Protein AF-0000000084944929 (afdb_homodimer)

Secondary structure (DSSP, 8-state):
--HHHHHHH--B---B-S----HHHHHHHHHHHHTS--GGG---EEEEEE--HHHHHHHHHHHS-HHHHHHTTT-SEEEEEEE-SSSTTB-TTS-BSSTTTTHHHHHHHHHHHHHHHHHHHHTT-EEEEE----HHHHHHHHT--TTSEEEEEEEEE-BS--PPPPP---HHHHEEE-/--HHHHHHH--B---B-S----HHHHHHHHHHHHTS--GGG---EEEEEE--HHHHHHHHHHHS-HHHHHHTTT-SEEEEEEE-SSSTTB-TTS-BSSTTTTHHHHHHHHHHHHHHHHHHHHTT-EEEEE----HHHHHHHHT--TTSEEEEEEEEE-BS--PPPPP---HHHHEEE-

Nearest PDB structures (foldseek):
  8cqt-assembly1_A  TM=9.195E-01  e=8.870E-14  Bacteroides thetaiotaomicron
  2fre-assembly1_B  TM=8.616E-01  e=5.202E-12  Agrobacterium fabrum str. C58
  3gag-assembly2_C  TM=8.512E-01  e=1.736E-10  Streptococcus mutans
  3gag-assembly2_D  TM=8.242E-01  e=2.692E-10  Streptococcus mutans
  5krd-assembly2_B  TM=7.981E-01  e=2.095E-10  Haliscomenobacter hydrossis DSM 1100

Solvent-accessible surface area (backbone atoms only — not comparable to full-atom values): 18515 Å² total; per-residue (Å²): 118,47,59,68,55,30,51,70,64,51,55,79,40,50,44,37,34,93,45,86,72,54,70,66,58,53,49,52,25,48,49,46,19,56,54,39,71,34,59,91,69,52,69,43,54,35,38,42,36,34,57,38,67,72,57,43,52,51,43,35,67,69,24,31,48,70,71,55,29,58,36,42,63,43,34,46,30,39,33,41,36,28,26,49,64,70,46,26,45,32,41,95,87,58,44,55,68,52,97,56,30,57,29,39,39,30,18,31,38,16,24,19,48,36,35,26,51,42,44,29,35,68,73,63,29,29,34,28,85,39,68,76,62,40,65,69,50,45,28,63,75,68,67,46,64,88,69,47,46,75,60,36,38,34,34,35,25,36,52,63,63,80,78,76,83,73,93,65,75,51,59,73,76,36,46,45,80,77,117,49,58,69,56,30,50,69,64,51,56,78,41,51,44,37,34,95,46,85,73,54,70,66,58,54,48,52,26,46,49,47,20,55,54,39,71,33,58,91,68,52,70,42,52,34,37,41,36,36,56,38,66,72,56,44,53,51,43,37,67,70,24,31,49,70,70,55,30,59,36,42,62,45,35,46,29,40,32,40,36,29,26,48,62,71,46,25,44,33,42,96,89,58,46,54,68,52,96,57,30,56,28,40,39,30,19,32,39,14,24,19,48,38,35,27,53,42,44,31,34,69,73,63,29,27,34,26,84,39,69,76,61,39,65,68,51,43,29,64,78,67,68,46,63,87,69,46,44,74,62,36,38,35,35,35,25,36,52,64,64,81,76,75,84,72,91,66,75,51,59,73,76,36,45,47,80,79

Sequence (356 aa):
MSLDQIIKQRRSIRKYKKKPVSNEQIQLLIQAAVEAPSWKNSQTARYHVITSQPLLNEFKERCLPEFNQENCKDAPVLIVTSFIPNRSGFERDGTPSNELANGWGCYDLGLHNQNILLKATELGLGSLVMGIRDIDKIKGLLDISKEEIIVSVIAIGISDIEPERPKRKTVEDITRFYMSLDQIIKQRRSIRKYKKKPVSNEQIQLLIQAAVEAPSWKNSQTARYHVITSQPLLNEFKERCLPEFNQENCKDAPVLIVTSFIPNRSGFERDGTPSNELANGWGCYDLGLHNQNILLKATELGLGSLVMGIRDIDKIKGLLDISKEEIIVSVIAIGISDIEPERPKRKTVEDITRFY

Structure (mmCIF, N/CA/C/O backbone):
data_AF-0000000084944929-model_v1
#
loop_
_entity.id
_entity.type
_entity.pdbx_description
1 polymer 'Nitroreductase family protein'
#
loop_
_atom_site.group_PDB
_atom_site.id
_atom_site.type_symbol
_atom_site.label_atom_id
_atom_site.label_alt_id
_atom_site.label_comp_id
_atom_site.label_asym_id
_atom_site.label_entity_id
_atom_site.label_seq_id
_atom_site.pdbx_PDB_ins_code
_atom_site.Cartn_x
_atom_site.Cartn_y
_atom_site.Cartn_z
_atom_site.occupancy
_atom_site.B_iso_or_equiv
_atom_site.auth_seq_id
_atom_site.auth_comp_id
_atom_site.auth_asym_id
_atom_site.auth_atom_id
_atom_site.pdbx_PDB_model_num
ATOM 1 N N . MET A 1 1 ? -8.008 -5.305 19.594 1 90.81 1 MET A N 1
ATOM 2 C CA . MET A 1 1 ? -8.766 -5.379 18.344 1 90.81 1 MET A CA 1
ATOM 3 C C . MET A 1 1 ? -8.125 -6.371 17.391 1 90.81 1 MET A C 1
ATOM 5 O O . MET A 1 1 ? -6.898 -6.453 17.297 1 90.81 1 MET A O 1
ATOM 9 N N . SER A 1 2 ? -9.039 -7.168 16.688 1 96.69 2 SER A N 1
ATOM 10 C CA . SER A 1 2 ? -8.539 -8.078 15.664 1 96.69 2 SER A CA 1
ATOM 11 C C . SER A 1 2 ? -8.172 -7.32 14.391 1 96.69 2 SER A C 1
ATOM 13 O O . SER A 1 2 ? -8.578 -6.172 14.203 1 96.69 2 SER A O 1
ATOM 15 N N . LEU A 1 3 ? -7.375 -7.977 13.531 1 98.62 3 LEU A N 1
ATOM 16 C CA . LEU A 1 3 ? -7.031 -7.375 12.25 1 98.62 3 LEU A CA 1
ATOM 17 C C . LEU A 1 3 ? -8.289 -7.039 11.453 1 98.62 3 LEU A C 1
ATOM 19 O O . LEU A 1 3 ? -8.398 -5.949 10.891 1 98.62 3 LEU A O 1
ATOM 23 N N . ASP A 1 4 ? -9.297 -7.922 11.438 1 97.94 4 ASP A N 1
ATOM 24 C CA . ASP A 1 4 ? -10.531 -7.699 10.688 1 97.94 4 ASP A CA 1
ATOM 25 C C . ASP A 1 4 ? -11.281 -6.484 11.219 1 97.94 4 ASP A C 1
ATOM 27 O O . ASP A 1 4 ? -11.828 -5.695 10.445 1 97.94 4 ASP A O 1
ATOM 31 N N . GLN A 1 5 ? -11.328 -6.375 12.508 1 98.06 5 GLN A N 1
ATOM 32 C CA . GLN A 1 5 ? -11.992 -5.223 13.109 1 98.06 5 GLN A CA 1
ATOM 33 C C . GLN A 1 5 ? -11.297 -3.922 12.727 1 98.06 5 GLN A C 1
ATOM 35 O O . GLN A 1 5 ? -11.953 -2.93 12.414 1 98.06 5 GLN A O 1
ATOM 40 N N . ILE A 1 6 ? -9.938 -3.938 12.766 1 98.81 6 ILE A N 1
ATOM 41 C CA . ILE A 1 6 ? -9.156 -2.746 12.445 1 98.81 6 ILE A CA 1
ATOM 42 C C . ILE A 1 6 ? -9.398 -2.346 10.992 1 98.81 6 ILE A C 1
ATOM 44 O O . ILE A 1 6 ? -9.68 -1.182 10.703 1 98.81 6 ILE A O 1
ATOM 48 N N . ILE A 1 7 ? -9.32 -3.324 10.086 1 98.75 7 ILE A N 1
ATOM 49 C CA . ILE A 1 7 ? -9.484 -3.096 8.656 1 98.75 7 ILE A CA 1
ATOM 50 C C . ILE A 1 7 ? -10.883 -2.559 8.375 1 98.75 7 ILE A C 1
ATOM 52 O O . ILE A 1 7 ? -11.047 -1.596 7.617 1 98.75 7 ILE A O 1
ATOM 56 N N . LYS A 1 8 ? -11.898 -3.074 9 1 97.81 8 LYS A N 1
ATOM 57 C CA . LYS A 1 8 ? -13.289 -2.709 8.734 1 97.81 8 LYS A CA 1
ATOM 58 C C . LYS A 1 8 ? -13.641 -1.372 9.375 1 97.81 8 LYS A C 1
ATOM 60 O O . LYS A 1 8 ? -14.516 -0.655 8.898 1 97.81 8 LYS A O 1
ATOM 65 N N . GLN A 1 9 ? -12.945 -1.023 10.453 1 98.19 9 GLN A N 1
ATOM 66 C CA . GLN A 1 9 ? -13.258 0.199 11.188 1 98.19 9 GLN A CA 1
ATOM 67 C C . GLN A 1 9 ? -12.547 1.404 10.57 1 98.19 9 GLN A C 1
ATOM 69 O O . GLN A 1 9 ? -12.977 2.545 10.766 1 98.19 9 GLN A O 1
ATOM 74 N N . ARG A 1 10 ? -11.422 1.157 9.867 1 98.69 10 ARG A N 1
ATOM 75 C CA . ARG A 1 10 ? -10.695 2.268 9.258 1 98.69 10 ARG A CA 1
ATOM 76 C C . ARG A 1 10 ? -11.594 3.064 8.32 1 98.69 10 ARG A C 1
ATOM 78 O O . ARG A 1 10 ? -12.281 2.488 7.477 1 98.69 10 ARG A O 1
ATOM 85 N N . ARG A 1 11 ? -11.633 4.395 8.5 1 98.69 11 ARG A N 1
ATOM 86 C CA . ARG A 1 11 ? -12.383 5.344 7.68 1 98.69 11 ARG A CA 1
ATOM 87 C C . ARG A 1 11 ? -11.547 6.574 7.359 1 98.69 11 ARG A C 1
ATOM 89 O O . ARG A 1 11 ? -10.656 6.941 8.133 1 98.69 11 ARG A O 1
ATOM 96 N N . SER A 1 12 ? -11.906 7.164 6.242 1 98.88 12 SER A N 1
ATOM 97 C CA . SER A 1 12 ? -11.375 8.508 6.02 1 98.88 12 SER A CA 1
ATOM 98 C C . SER A 1 12 ? -12.07 9.531 6.91 1 98.88 12 SER A C 1
ATOM 100 O O . SER A 1 12 ? -13.289 9.703 6.828 1 98.88 12 SER A O 1
ATOM 102 N N . ILE A 1 13 ? -11.281 10.133 7.777 1 98.94 13 ILE A N 1
ATOM 103 C CA . ILE A 1 13 ? -11.828 11.07 8.758 1 98.94 13 ILE A CA 1
ATOM 104 C C . ILE A 1 13 ? -11.531 12.5 8.312 1 98.94 13 ILE A C 1
ATOM 106 O O . ILE A 1 13 ? -10.375 12.844 8.039 1 98.94 13 ILE A O 1
ATOM 110 N N . ARG A 1 14 ? -12.531 13.375 8.32 1 98.88 14 ARG A N 1
ATOM 111 C CA . ARG A 1 14 ? -12.352 14.727 7.801 1 98.88 14 ARG A CA 1
ATOM 112 C C . ARG A 1 14 ? -12.766 15.766 8.844 1 98.88 14 ARG A C 1
ATOM 114 O O . ARG A 1 14 ? -12.977 16.938 8.508 1 98.88 14 ARG A O 1
ATOM 121 N N . LYS A 1 15 ? -13.039 15.344 10.008 1 98.88 15 LYS A N 1
ATOM 122 C CA . LYS A 1 15 ? -13.281 16.188 11.172 1 98.88 15 LYS A CA 1
ATOM 123 C C . LYS A 1 15 ? -12.57 15.633 12.406 1 98.88 15 LYS A C 1
ATOM 125 O O . LYS A 1 15 ? -12.734 14.461 12.742 1 98.88 15 LYS A O 1
ATOM 130 N N . TYR A 1 16 ? -11.883 16.469 13.133 1 98.88 16 TYR A N 1
ATOM 131 C CA . TYR A 1 16 ? -11.047 16.016 14.234 1 98.88 16 TYR A CA 1
ATOM 132 C C . TYR A 1 16 ? -11.352 16.781 15.516 1 98.88 16 TYR A C 1
ATOM 134 O O . TYR A 1 16 ? -11.688 17.969 15.461 1 98.88 16 TYR A O 1
ATOM 142 N N . LYS A 1 17 ? -11.188 16.109 16.625 1 98.62 17 LYS A N 1
ATOM 143 C CA . LYS A 1 17 ? -11.195 16.797 17.922 1 98.62 17 LYS A CA 1
ATOM 144 C C . LYS A 1 17 ? -9.93 17.609 18.125 1 98.62 17 LYS A C 1
ATOM 146 O O . LYS A 1 17 ? -8.875 17.297 17.562 1 98.62 17 LYS A O 1
ATOM 151 N N . LYS A 1 18 ? -10.039 18.656 18.984 1 96.12 18 LYS A N 1
ATOM 152 C CA . LYS A 1 18 ? -8.875 19.469 19.328 1 96.12 18 LYS A CA 1
ATOM 153 C C . LYS A 1 18 ? -8.07 18.797 20.453 1 96.12 18 LYS A C 1
ATOM 155 O O . LYS A 1 18 ? -7.988 19.328 21.562 1 96.12 18 LYS A O 1
ATOM 160 N N . LYS A 1 19 ? -7.527 17.688 20.234 1 97.25 19 LYS A N 1
ATOM 161 C CA . LYS A 1 19 ? -6.695 16.906 21.141 1 97.25 19 LYS A CA 1
ATOM 162 C C . LYS A 1 19 ? -5.371 16.516 20.5 1 97.25 19 LYS A C 1
ATOM 164 O O . LYS A 1 19 ? -5.328 16.188 19.312 1 97.25 19 LYS A O 1
ATOM 169 N N . PRO A 1 20 ? -4.395 16.578 21.281 1 97.12 20 PRO A N 1
ATOM 170 C CA . PRO A 1 20 ? -3.082 16.281 20.719 1 97.12 20 PRO A CA 1
ATOM 171 C C . PRO A 1 20 ? -2.885 14.781 20.453 1 97.12 20 PRO A C 1
ATOM 173 O O . PRO A 1 20 ? -3.604 13.953 21.016 1 97.12 20 PRO A O 1
ATOM 176 N N . VAL A 1 21 ? -2.041 14.469 19.562 1 98.69 21 VAL A N 1
ATOM 177 C CA . VAL A 1 21 ? -1.456 13.148 19.344 1 98.69 21 VAL A CA 1
ATOM 178 C C . VAL A 1 21 ? -0.006 13.148 19.828 1 98.69 21 VAL A C 1
ATOM 180 O O . VAL A 1 21 ? 0.782 14.016 19.453 1 98.69 21 VAL A O 1
ATOM 183 N N . SER A 1 22 ? 0.379 12.227 20.609 1 98.25 22 SER A N 1
ATOM 184 C CA . SER A 1 22 ? 1.706 12.25 21.219 1 98.25 22 SER A CA 1
ATOM 185 C C . SER A 1 22 ? 2.777 11.836 20.203 1 98.25 22 SER A C 1
ATOM 187 O O . SER A 1 22 ? 2.49 11.117 19.25 1 98.25 22 SER A O 1
ATOM 189 N N . ASN A 1 23 ? 3.973 12.289 20.516 1 97.62 23 ASN A N 1
ATOM 190 C CA . ASN A 1 23 ? 5.098 11.852 19.688 1 97.62 23 ASN A CA 1
ATOM 191 C C . ASN A 1 23 ? 5.254 10.336 19.719 1 97.62 23 ASN A C 1
ATOM 193 O O . ASN A 1 23 ? 5.648 9.727 18.719 1 97.62 23 ASN A O 1
ATOM 197 N N . GLU A 1 24 ? 5.004 9.789 20.844 1 98.44 24 GLU A N 1
ATOM 198 C CA . GLU A 1 24 ? 5.082 8.336 20.984 1 98.44 24 GLU A CA 1
ATOM 199 C C . GLU A 1 24 ? 4.102 7.645 20.031 1 98.44 24 GLU A C 1
ATOM 201 O O . GLU A 1 24 ? 4.449 6.656 19.375 1 98.44 24 GLU A O 1
ATOM 206 N N . GLN A 1 25 ? 2.879 8.141 19.969 1 98.75 25 GLN A N 1
ATOM 207 C CA . GLN A 1 25 ? 1.884 7.582 19.062 1 98.75 25 GLN A CA 1
ATOM 208 C C . GLN A 1 25 ? 2.336 7.703 17.609 1 98.75 25 GLN A C 1
ATOM 210 O O . GLN A 1 25 ? 2.201 6.758 16.828 1 98.75 25 GLN A O 1
ATOM 215 N N . ILE A 1 26 ? 2.902 8.859 17.266 1 98.88 26 ILE A N 1
ATOM 216 C CA . ILE A 1 26 ? 3.375 9.078 15.906 1 98.88 26 ILE A CA 1
ATOM 217 C C . ILE A 1 26 ? 4.504 8.102 15.586 1 98.88 26 ILE A C 1
ATOM 219 O O . ILE A 1 26 ? 4.543 7.531 14.492 1 98.88 26 ILE A O 1
ATOM 223 N N . GLN A 1 27 ? 5.379 7.883 16.531 1 98.69 27 GLN A N 1
ATOM 224 C CA . GLN A 1 27 ? 6.488 6.953 16.328 1 98.69 27 GLN A CA 1
ATOM 225 C C . GLN A 1 27 ? 5.984 5.531 16.125 1 98.69 27 GLN A C 1
ATOM 227 O O . GLN A 1 27 ? 6.527 4.785 15.305 1 98.69 27 GLN A O 1
ATOM 232 N N . LEU A 1 28 ? 4.953 5.148 16.859 1 98.88 28 LEU A N 1
ATOM 233 C CA . LEU A 1 28 ? 4.367 3.818 16.688 1 98.88 28 LEU A CA 1
ATOM 234 C C . LEU A 1 28 ? 3.783 3.648 15.297 1 98.88 28 LEU A C 1
ATOM 236 O O . LEU A 1 28 ? 3.84 2.557 14.727 1 98.88 28 LEU A O 1
ATOM 240 N N . LEU A 1 29 ? 3.176 4.746 14.727 1 98.94 29 LEU A N 1
ATOM 241 C CA . LEU A 1 29 ? 2.662 4.695 13.367 1 98.94 29 LEU A CA 1
ATOM 242 C C . LEU A 1 29 ? 3.785 4.41 12.367 1 98.94 29 LEU A C 1
ATOM 244 O O . LEU A 1 29 ? 3.66 3.525 11.523 1 98.94 29 LEU A O 1
ATOM 248 N N . ILE A 1 30 ? 4.898 5.125 12.5 1 98.88 30 ILE A N 1
ATOM 249 C CA . ILE A 1 30 ? 5.996 5.008 11.547 1 98.88 30 ILE A CA 1
ATOM 250 C C . ILE A 1 30 ? 6.73 3.686 11.766 1 98.88 30 ILE A C 1
ATOM 252 O O . ILE A 1 30 ? 7.191 3.059 10.805 1 98.88 30 ILE A O 1
ATOM 256 N N . GLN A 1 31 ? 6.797 3.258 13.008 1 98.81 31 GLN A N 1
ATOM 257 C CA . GLN A 1 31 ? 7.383 1.949 13.281 1 98.81 31 GLN A CA 1
ATOM 258 C C . GLN A 1 31 ? 6.617 0.843 12.562 1 98.81 31 GLN A C 1
ATOM 260 O O . GLN A 1 31 ? 7.219 -0.098 12.047 1 98.81 31 GLN A O 1
ATOM 265 N N . ALA A 1 32 ? 5.297 0.924 12.578 1 98.88 32 ALA A N 1
ATOM 266 C CA . ALA A 1 32 ? 4.496 -0.038 11.82 1 98.88 32 ALA A CA 1
ATOM 267 C C . ALA A 1 32 ? 4.824 0.024 10.328 1 98.88 32 ALA A C 1
ATOM 269 O O . ALA A 1 32 ? 4.938 -1.011 9.672 1 98.88 32 ALA A O 1
ATOM 270 N N . ALA A 1 33 ? 5.008 1.208 9.781 1 98.88 33 ALA A N 1
ATOM 271 C CA . ALA A 1 33 ? 5.281 1.418 8.359 1 98.88 33 ALA A CA 1
ATOM 272 C C . ALA A 1 33 ? 6.621 0.803 7.965 1 98.88 33 ALA A C 1
ATOM 274 O O . ALA A 1 33 ? 6.75 0.225 6.883 1 98.88 33 ALA A O 1
ATOM 275 N N . VAL A 1 34 ? 7.605 0.871 8.797 1 98.56 34 VAL A N 1
ATOM 276 C CA . VAL A 1 34 ? 8.969 0.417 8.547 1 98.56 34 VAL A CA 1
ATOM 277 C C . VAL A 1 34 ? 8.969 -1.083 8.266 1 98.56 34 VAL A C 1
ATOM 279 O O . VAL A 1 34 ? 9.82 -1.577 7.516 1 98.56 34 VAL A O 1
ATOM 282 N N . GLU A 1 35 ? 8 -1.762 8.75 1 98.75 35 GLU A N 1
ATOM 283 C CA . GLU A 1 35 ? 7.969 -3.217 8.656 1 98.75 35 GLU A CA 1
ATOM 284 C C . GLU A 1 35 ? 7.41 -3.666 7.305 1 98.75 35 GLU A C 1
ATOM 286 O O . GLU A 1 35 ? 7.492 -4.848 6.957 1 98.75 35 GLU A O 1
ATOM 291 N N . ALA A 1 36 ? 6.836 -2.719 6.512 1 98.75 36 ALA A N 1
ATOM 292 C CA . ALA A 1 36 ? 6.285 -3.09 5.211 1 98.75 36 ALA A CA 1
ATOM 293 C C . ALA A 1 36 ? 7.391 -3.555 4.262 1 98.75 36 ALA A C 1
ATOM 295 O O . ALA A 1 36 ? 8.523 -3.084 4.348 1 98.75 36 ALA A O 1
ATOM 296 N N . PRO A 1 37 ? 7.133 -4.523 3.367 1 98.81 37 PRO A N 1
ATOM 297 C CA . PRO A 1 37 ? 8.133 -4.887 2.357 1 98.81 37 PRO A CA 1
ATOM 298 C C . PRO A 1 37 ? 8.359 -3.783 1.328 1 98.81 37 PRO A C 1
ATOM 300 O O . PRO A 1 37 ? 7.539 -2.869 1.207 1 98.81 37 PRO A O 1
ATOM 303 N N . SER A 1 38 ? 9.453 -3.787 0.705 1 98.75 38 SER A N 1
ATOM 304 C CA . SER A 1 38 ? 9.812 -2.982 -0.457 1 98.75 38 SER A CA 1
ATOM 305 C C . SER A 1 38 ? 10.672 -3.775 -1.436 1 98.75 38 SER A C 1
ATOM 307 O O . SER A 1 38 ? 11.344 -4.73 -1.044 1 98.75 38 SER A O 1
ATOM 309 N N . TRP A 1 39 ? 10.492 -3.451 -2.723 1 98.69 39 TRP A N 1
ATOM 310 C CA . TRP A 1 39 ? 11.266 -4.156 -3.74 1 98.69 39 TRP A CA 1
ATOM 311 C C . TRP A 1 39 ? 12.75 -4.156 -3.398 1 98.69 39 TRP A C 1
ATOM 313 O O . TRP A 1 39 ? 13.367 -3.094 -3.289 1 98.69 39 TRP A O 1
ATOM 323 N N . LYS A 1 40 ? 13.336 -5.398 -3.256 1 97.5 40 LYS A N 1
ATOM 324 C CA . LYS A 1 40 ? 14.742 -5.609 -2.914 1 97.5 40 LYS A CA 1
ATOM 325 C C . LYS A 1 40 ? 15.094 -4.914 -1.602 1 97.5 40 LYS A C 1
ATOM 327 O O . LYS A 1 40 ? 16.219 -4.414 -1.44 1 97.5 40 LYS A O 1
ATOM 332 N N . ASN A 1 41 ? 14.086 -4.777 -0.704 1 98.19 41 ASN A N 1
ATOM 333 C CA . ASN A 1 41 ? 14.266 -4.125 0.588 1 98.19 41 ASN A CA 1
ATOM 334 C C . ASN A 1 41 ? 14.875 -2.732 0.433 1 98.19 41 ASN A C 1
ATOM 336 O O . ASN A 1 41 ? 15.695 -2.314 1.249 1 98.19 41 ASN A O 1
ATOM 340 N N . SER A 1 42 ? 14.422 -2.004 -0.608 1 98.44 42 SER A N 1
ATOM 341 C CA . SER A 1 42 ? 14.992 -0.699 -0.924 1 98.44 42 SER A CA 1
ATOM 342 C C . SER A 1 42 ? 14.586 0.345 0.112 1 98.44 42 SER A C 1
ATOM 344 O O . SER A 1 42 ? 15.242 1.379 0.248 1 98.44 42 SER A O 1
ATOM 346 N N . GLN A 1 43 ? 13.523 0.193 0.837 1 98.75 43 GLN A N 1
ATOM 347 C CA . GLN A 1 43 ? 13.094 1.03 1.951 1 98.75 43 GLN A CA 1
ATOM 348 C C . GLN A 1 43 ? 13.164 2.512 1.588 1 98.75 43 GLN A C 1
ATOM 350 O O . GLN A 1 43 ? 13.773 3.303 2.312 1 98.75 43 GLN A O 1
ATOM 355 N N . THR A 1 44 ? 12.383 2.891 0.554 1 98.88 44 THR A N 1
ATOM 356 C CA . THR A 1 44 ? 12.539 4.207 -0.054 1 98.88 44 THR A CA 1
ATOM 357 C C . THR A 1 44 ? 11.609 5.223 0.611 1 98.88 44 THR A C 1
ATOM 359 O O . THR A 1 44 ? 11.758 6.43 0.414 1 98.88 44 THR A O 1
ATOM 362 N N . ALA A 1 45 ? 10.648 4.812 1.427 1 98.94 45 ALA A N 1
ATOM 363 C CA . ALA A 1 45 ? 9.656 5.695 2.039 1 98.94 45 ALA A CA 1
ATOM 364 C C . ALA A 1 45 ? 10.328 6.711 2.965 1 98.94 45 ALA A C 1
ATOM 366 O O . ALA A 1 45 ? 11.258 6.371 3.699 1 98.94 45 ALA A O 1
ATOM 367 N N . ARG A 1 46 ? 9.875 7.934 2.934 1 98.94 46 ARG A N 1
ATOM 368 C CA . ARG A 1 46 ? 10.258 9.008 3.842 1 98.94 46 ARG A CA 1
ATOM 369 C C . ARG A 1 46 ? 9.031 9.719 4.398 1 98.94 46 ARG A C 1
ATOM 371 O O . ARG A 1 46 ? 8.023 9.867 3.703 1 98.94 46 ARG A O 1
ATOM 378 N N . TYR A 1 47 ? 9.203 10.18 5.637 1 98.94 47 TYR A N 1
ATOM 379 C CA . TYR A 1 47 ? 8.086 10.812 6.328 1 98.94 47 TYR A CA 1
ATOM 380 C C . TYR A 1 47 ? 8.5 12.164 6.906 1 98.94 47 TYR A C 1
ATOM 382 O O . TYR A 1 47 ? 9.492 12.258 7.637 1 98.94 47 TYR A O 1
ATOM 390 N N . HIS A 1 48 ? 7.773 13.203 6.582 1 98.94 48 HIS A N 1
ATOM 391 C CA . HIS A 1 48 ? 7.91 14.539 7.152 1 98.94 48 HIS A CA 1
ATOM 392 C C . HIS A 1 48 ? 6.703 14.898 8.016 1 98.94 48 HIS A C 1
ATOM 394 O O . HIS A 1 48 ? 5.621 15.18 7.488 1 98.94 48 HIS A O 1
ATOM 400 N N . VAL A 1 49 ? 6.938 14.906 9.352 1 98.94 49 VAL A N 1
ATOM 401 C CA . VAL A 1 49 ? 5.848 15 10.32 1 98.94 49 VAL A CA 1
ATOM 402 C C . VAL A 1 49 ? 5.75 16.438 10.844 1 98.94 49 VAL A C 1
ATOM 404 O O . VAL A 1 49 ? 6.707 16.953 11.422 1 98.94 49 VAL A O 1
ATOM 407 N N . ILE A 1 50 ? 4.609 17.047 10.672 1 98.94 50 ILE A N 1
ATOM 408 C CA . ILE A 1 50 ? 4.359 18.406 11.133 1 98.94 50 ILE A CA 1
ATOM 409 C C . ILE A 1 50 ? 3.443 18.375 12.352 1 98.94 50 ILE A C 1
ATOM 411 O O . ILE A 1 50 ? 2.293 17.938 12.266 1 98.94 50 ILE A O 1
ATOM 415 N N . THR A 1 51 ? 3.93 18.906 13.531 1 98.19 51 THR A N 1
ATOM 416 C CA . THR A 1 51 ? 3.133 18.891 14.758 1 98.19 51 THR A CA 1
ATOM 417 C C . THR A 1 51 ? 3.092 20.281 15.383 1 98.19 51 THR A C 1
ATOM 419 O O . THR A 1 51 ? 2.285 20.531 16.281 1 98.19 51 THR A O 1
ATOM 422 N N . SER A 1 52 ? 4 21.172 14.891 1 97.31 52 SER A N 1
ATOM 423 C CA . SER A 1 52 ? 3.984 22.531 15.406 1 97.31 52 SER A CA 1
ATOM 424 C C . SER A 1 52 ? 2.748 23.297 14.93 1 97.31 52 SER A C 1
ATOM 426 O O . SER A 1 52 ? 2.512 23.406 13.719 1 97.31 52 SER A O 1
ATOM 428 N N . GLN A 1 53 ? 2.064 23.906 15.875 1 96.94 53 GLN A N 1
ATOM 429 C CA . GLN A 1 53 ? 0.798 24.547 15.523 1 96.94 53 GLN A CA 1
ATOM 430 C C . GLN A 1 53 ? 1.006 25.656 14.508 1 96.94 53 GLN A C 1
ATOM 432 O O . GLN A 1 53 ? 0.284 25.75 13.508 1 96.94 53 GLN A O 1
ATOM 437 N N . PRO A 1 54 ? 2.012 26.547 14.688 1 98.19 54 PRO A N 1
ATOM 438 C CA . PRO A 1 54 ? 2.211 27.594 13.68 1 98.19 54 PRO A CA 1
ATOM 439 C C . PRO A 1 54 ? 2.531 27.016 12.297 1 98.19 54 PRO A C 1
ATOM 441 O O . PRO A 1 54 ? 2.031 27.516 11.289 1 98.19 54 PRO A O 1
ATOM 444 N N . LEU A 1 55 ? 3.355 25.938 12.227 1 98.69 55 LEU A N 1
ATOM 445 C CA . LEU A 1 55 ? 3.727 25.359 10.938 1 98.69 55 LEU A CA 1
ATOM 446 C C . LEU A 1 55 ? 2.555 24.609 10.328 1 98.69 55 LEU A C 1
ATOM 448 O O . LEU A 1 55 ? 2.393 24.594 9.102 1 98.69 55 LEU A O 1
ATOM 452 N N . LEU A 1 56 ? 1.772 23.953 11.164 1 98.69 56 LEU A N 1
ATOM 453 C CA . LEU A 1 56 ? 0.567 23.312 10.664 1 98.69 56 LEU A CA 1
ATOM 454 C C . LEU A 1 56 ? -0.334 24.297 9.945 1 98.69 56 LEU A C 1
ATOM 456 O O . LEU A 1 56 ? -0.823 24.031 8.852 1 98.69 56 LEU A O 1
ATOM 460 N N . ASN A 1 57 ? -0.556 25.438 10.609 1 98.5 57 ASN A N 1
ATOM 461 C CA . ASN A 1 57 ? -1.409 26.453 10.016 1 98.5 57 ASN A CA 1
ATOM 462 C C . ASN A 1 57 ? -0.849 26.953 8.688 1 98.5 57 ASN A C 1
ATOM 464 O O . ASN A 1 57 ? -1.581 27.078 7.703 1 98.5 57 ASN A O 1
ATOM 468 N N . GLU A 1 58 ? 0.417 27.266 8.703 1 98.81 58 GLU A N 1
ATOM 469 C CA . GLU A 1 58 ? 1.065 27.734 7.484 1 98.81 58 GLU A CA 1
ATOM 470 C C . GLU A 1 58 ? 1.001 26.688 6.383 1 98.81 58 GLU A C 1
ATOM 472 O O . GLU A 1 58 ? 0.72 27 5.227 1 98.81 58 GLU A O 1
ATOM 477 N N . PHE A 1 59 ? 1.254 25.422 6.73 1 98.94 59 PHE A N 1
ATOM 478 C CA . PHE A 1 59 ? 1.234 24.312 5.777 1 98.94 59 PHE A CA 1
ATOM 479 C C . PHE A 1 59 ? -0.142 24.172 5.141 1 98.94 59 PHE A C 1
ATOM 481 O O . PHE A 1 59 ? -0.257 24.078 3.914 1 98.94 59 PHE A O 1
ATOM 488 N N . LYS A 1 60 ? -1.169 24.078 6.004 1 98.88 60 LYS A N 1
ATOM 489 C CA . LYS A 1 60 ? -2.527 23.938 5.488 1 98.88 60 LYS A CA 1
ATOM 490 C C . LYS A 1 60 ? -2.871 25.078 4.523 1 98.88 60 LYS A C 1
ATOM 492 O O . LYS A 1 60 ? -3.373 24.828 3.426 1 98.88 60 LYS A O 1
ATOM 497 N N . GLU A 1 61 ? -2.508 26.25 4.91 1 98.69 61 GLU A N 1
ATOM 498 C CA . GLU A 1 61 ? -2.863 27.422 4.129 1 98.69 61 GLU A CA 1
ATOM 499 C C . GLU A 1 61 ? -2.092 27.469 2.811 1 98.69 61 GLU A C 1
ATOM 501 O O . GLU A 1 61 ? -2.66 27.781 1.762 1 98.69 61 GLU A O 1
ATOM 506 N N . ARG A 1 62 ? -0.852 27.094 2.797 1 98.81 62 ARG A N 1
ATOM 507 C CA . ARG A 1 62 ? 0.017 27.328 1.647 1 98.81 62 ARG A CA 1
ATOM 508 C C . ARG A 1 62 ? 0.059 26.109 0.733 1 98.81 62 ARG A C 1
ATOM 510 O O . ARG A 1 62 ? 0.234 26.25 -0.48 1 98.81 62 ARG A O 1
ATOM 517 N N . CYS A 1 63 ? -0.089 24.938 1.302 1 98.94 63 CYS A N 1
ATOM 518 C CA . CYS A 1 63 ? 0.316 23.75 0.552 1 98.94 63 CYS A CA 1
ATOM 519 C C . CYS A 1 63 ? -0.895 22.906 0.167 1 98.94 63 CYS A C 1
ATOM 521 O O . CYS A 1 63 ? -0.781 21.984 -0.638 1 98.94 63 CYS A O 1
ATOM 523 N N . LEU A 1 64 ? -2.043 23.219 0.774 1 98.94 64 LEU A N 1
ATOM 524 C CA . LEU A 1 64 ? -3.238 22.438 0.491 1 98.94 64 LEU A CA 1
ATOM 525 C C . LEU A 1 64 ? -4.324 23.297 -0.134 1 98.94 64 LEU A C 1
ATOM 527 O O . LEU A 1 64 ? -4.43 24.5 0.176 1 98.94 64 LEU A O 1
ATOM 531 N N . PRO A 1 65 ? -5.109 22.688 -1.016 1 98.81 65 PRO A N 1
ATOM 532 C CA . PRO A 1 65 ? -6.273 23.438 -1.49 1 98.81 65 PRO A CA 1
ATOM 533 C C . PRO A 1 65 ? -7.305 23.688 -0.391 1 98.81 65 PRO A C 1
ATOM 535 O O . PRO A 1 65 ? -7.285 23.016 0.644 1 98.81 65 PRO A O 1
ATOM 538 N N . GLU A 1 66 ? -8.242 24.516 -0.659 1 98.69 66 GLU A N 1
ATOM 539 C CA . GLU A 1 66 ? -9.211 24.953 0.341 1 98.69 66 GLU A CA 1
ATOM 540 C C . GLU A 1 66 ? -9.977 23.766 0.925 1 98.69 66 GLU A C 1
ATOM 542 O O . GLU A 1 66 ? -10.195 23.703 2.137 1 98.69 66 GLU A O 1
ATOM 547 N N . PHE A 1 67 ? -10.43 22.875 0.106 1 98.62 67 PHE A N 1
ATOM 548 C CA . PHE A 1 67 ? -11.234 21.766 0.607 1 98.62 67 PHE A CA 1
ATOM 549 C C . PHE A 1 67 ? -10.414 20.875 1.532 1 98.62 67 PHE A C 1
ATOM 551 O O . PHE A 1 67 ? -10.938 20.344 2.518 1 98.62 67 PHE A O 1
ATOM 558 N N . ASN A 1 68 ? -9.117 20.688 1.265 1 98.88 68 ASN A N 1
ATOM 559 C CA . ASN A 1 68 ? -8.281 19.875 2.141 1 98.88 68 ASN A CA 1
ATOM 560 C C . ASN A 1 68 ? -7.902 20.625 3.412 1 98.88 68 ASN A C 1
ATOM 562 O O . ASN A 1 68 ? -7.719 20.031 4.469 1 98.88 68 ASN A O 1
ATOM 566 N N . GLN A 1 69 ? -7.812 21.984 3.299 1 98.88 69 GLN A N 1
ATOM 567 C CA . GLN A 1 69 ? -7.664 22.781 4.516 1 98.88 69 GLN A CA 1
ATOM 568 C C . GLN A 1 69 ? -8.812 22.531 5.48 1 98.88 69 GLN A C 1
ATOM 570 O O . GLN A 1 69 ? -8.594 22.328 6.68 1 98.88 69 GLN A O 1
ATOM 575 N N . GLU A 1 70 ? -9.977 22.5 4.938 1 98.81 70 GLU A N 1
ATOM 576 C CA . GLU A 1 70 ? -11.164 22.281 5.762 1 98.81 70 GLU A CA 1
ATOM 577 C C . GLU A 1 70 ? -11.195 20.859 6.301 1 98.81 70 GLU A C 1
ATOM 579 O O . GLU A 1 70 ? -11.516 20.641 7.473 1 98.81 70 GLU A O 1
ATOM 584 N N . ASN A 1 71 ? -10.844 19.828 5.484 1 98.81 71 ASN A N 1
ATOM 585 C CA . ASN A 1 71 ? -10.914 18.422 5.832 1 98.81 71 ASN A CA 1
ATOM 586 C C . ASN A 1 71 ? -9.961 18.078 6.969 1 98.81 71 ASN A C 1
ATOM 588 O O . ASN A 1 71 ? -10.18 17.094 7.691 1 98.81 71 ASN A O 1
ATOM 592 N N . CYS A 1 72 ? -8.883 18.906 7.109 1 98.81 72 CYS A N 1
ATOM 593 C CA . CYS A 1 72 ? -7.906 18.594 8.141 1 98.81 72 CYS A CA 1
ATOM 594 C C . CYS A 1 72 ? -7.707 19.766 9.086 1 98.81 72 CYS A C 1
ATOM 596 O O . CYS A 1 72 ? -6.648 19.906 9.703 1 98.81 72 CYS A O 1
ATOM 598 N N . LYS A 1 73 ? -8.664 20.625 9.18 1 98.12 73 LYS A N 1
ATOM 599 C CA . LYS A 1 73 ? -8.562 21.906 9.875 1 98.12 73 LYS A CA 1
ATOM 600 C C . LYS A 1 73 ? -8.086 21.719 11.312 1 98.12 73 LYS A C 1
ATOM 602 O O . LYS A 1 73 ? -7.207 22.453 11.781 1 98.12 73 LYS A O 1
ATOM 607 N N . ASP A 1 74 ? -8.586 20.672 12.016 1 98.44 74 ASP A N 1
ATOM 608 C CA . ASP A 1 74 ? -8.281 20.5 13.43 1 98.44 74 ASP A CA 1
ATOM 609 C C . ASP A 1 74 ? -7.363 19.297 13.656 1 98.44 74 ASP A C 1
ATOM 611 O O . ASP A 1 74 ? -7.191 18.859 14.789 1 98.44 74 ASP A O 1
ATOM 615 N N . ALA A 1 75 ? -6.852 18.734 12.539 1 98.81 75 ALA A N 1
ATOM 616 C CA . ALA A 1 75 ? -5.898 17.641 12.703 1 98.81 75 ALA A CA 1
ATOM 617 C C . ALA A 1 75 ? -4.602 18.141 13.336 1 98.81 75 ALA A C 1
ATOM 619 O O . ALA A 1 75 ? -3.961 19.047 12.812 1 98.81 75 ALA A O 1
ATOM 620 N N . PRO A 1 76 ? -4.16 17.516 14.375 1 98.88 76 PRO A N 1
ATOM 621 C CA . PRO A 1 76 ? -2.971 18 15.078 1 98.88 76 PRO A CA 1
ATOM 622 C C . PRO A 1 76 ? -1.671 17.5 14.461 1 98.88 76 PRO A C 1
ATOM 624 O O . PRO A 1 76 ? -0.584 17.922 14.859 1 98.88 76 PRO A O 1
ATOM 627 N N . VAL A 1 77 ? -1.7 16.547 13.523 1 98.94 77 VAL A N 1
ATOM 628 C CA . VAL A 1 77 ? -0.528 15.992 12.859 1 98.94 77 VAL A CA 1
ATOM 629 C C . VAL A 1 77 ? -0.792 15.875 11.359 1 98.94 77 VAL A C 1
ATOM 631 O O . VAL A 1 77 ? -1.853 15.406 10.945 1 98.94 77 VAL A O 1
ATOM 634 N N . LEU A 1 78 ? 0.068 16.375 10.578 1 98.94 78 LEU A N 1
ATOM 635 C CA . LEU A 1 78 ? 0.143 16.062 9.156 1 98.94 78 LEU A CA 1
ATOM 636 C C . LEU A 1 78 ? 1.452 15.359 8.812 1 98.94 78 LEU A C 1
ATOM 638 O O . LEU A 1 78 ? 2.512 15.734 9.328 1 98.94 78 LEU A O 1
ATOM 642 N N . ILE A 1 79 ? 1.36 14.32 8.07 1 99 79 ILE A N 1
ATOM 643 C CA . ILE A 1 79 ? 2.535 13.578 7.621 1 99 79 ILE A CA 1
ATOM 644 C C . ILE A 1 79 ? 2.645 13.656 6.098 1 99 79 ILE A C 1
ATOM 646 O O . ILE A 1 79 ? 1.806 13.109 5.383 1 99 79 ILE A O 1
ATOM 650 N N . VAL A 1 80 ? 3.627 14.359 5.594 1 99 80 VAL A N 1
ATOM 651 C CA . VAL A 1 80 ? 3.961 14.281 4.176 1 99 80 VAL A CA 1
ATOM 652 C C . VAL A 1 80 ? 4.691 12.969 3.891 1 99 80 VAL A C 1
ATOM 654 O O . VAL A 1 80 ? 5.723 12.68 4.5 1 99 80 VAL A O 1
ATOM 657 N N . THR A 1 81 ? 4.145 12.164 3.016 1 98.94 81 THR A N 1
ATOM 658 C CA . THR A 1 81 ? 4.73 10.867 2.682 1 98.94 81 THR A CA 1
ATOM 659 C C . THR A 1 81 ? 5.355 10.898 1.288 1 98.94 81 THR A C 1
ATOM 661 O O . THR A 1 81 ? 4.719 11.344 0.328 1 98.94 81 THR A O 1
ATOM 664 N N . SER A 1 82 ? 6.535 10.5 1.19 1 98.94 82 SER A N 1
ATOM 665 C CA . SER A 1 82 ? 7.324 10.547 -0.035 1 98.94 82 SER A CA 1
ATOM 666 C C . SER A 1 82 ? 8.219 9.32 -0.172 1 98.94 82 SER A C 1
ATOM 668 O O . SER A 1 82 ? 8.18 8.422 0.673 1 98.94 82 SER A O 1
ATOM 670 N N . PHE A 1 83 ? 8.891 9.195 -1.31 1 98.94 83 PHE A N 1
ATOM 671 C CA . PHE A 1 83 ? 9.875 8.141 -1.476 1 98.94 83 PHE A CA 1
ATOM 672 C C . PHE A 1 83 ? 11.062 8.625 -2.305 1 98.94 83 PHE A C 1
ATOM 674 O O . PHE A 1 83 ? 10.938 9.594 -3.061 1 98.94 83 PHE A O 1
ATOM 681 N N . ILE A 1 84 ? 12.203 8.016 -2.049 1 98.81 84 ILE A N 1
ATOM 682 C CA . ILE A 1 84 ? 13.383 8.227 -2.881 1 98.81 84 ILE A CA 1
ATOM 683 C C . ILE A 1 84 ? 13.203 7.52 -4.223 1 98.81 84 ILE A C 1
ATOM 685 O O . ILE A 1 84 ? 13.07 6.293 -4.273 1 98.81 84 ILE A O 1
ATOM 689 N N . PRO A 1 85 ? 13.227 8.281 -5.355 1 98.62 85 PRO A N 1
ATOM 690 C CA . PRO A 1 85 ? 12.906 7.684 -6.656 1 98.62 85 PRO A CA 1
ATOM 691 C C . PRO A 1 85 ? 14.078 6.906 -7.25 1 98.62 85 PRO A C 1
ATOM 693 O O . PRO A 1 85 ? 15.195 6.992 -6.75 1 98.62 85 PRO A O 1
ATOM 696 N N . ASN A 1 86 ? 13.719 6.125 -8.273 1 98.5 86 ASN A N 1
ATOM 697 C CA . ASN A 1 86 ? 14.688 5.414 -9.109 1 98.5 86 ASN A CA 1
ATOM 698 C C . ASN A 1 86 ? 15.484 4.402 -8.289 1 98.5 86 ASN A C 1
ATOM 700 O O . ASN A 1 86 ? 16.688 4.242 -8.508 1 98.5 86 ASN A O 1
ATOM 704 N N . ARG A 1 87 ? 14.82 3.84 -7.246 1 98.56 87 ARG A N 1
ATOM 705 C CA . ARG A 1 87 ? 15.414 2.781 -6.438 1 98.56 87 ARG A CA 1
ATOM 706 C C . ARG A 1 87 ? 14.562 1.518 -6.473 1 98.56 87 ARG A C 1
ATOM 708 O O . ARG A 1 87 ? 14.984 0.49 -7.008 1 98.56 87 ARG A O 1
ATOM 715 N N . SER A 1 88 ? 13.336 1.567 -5.961 1 98.75 88 SER A N 1
ATOM 716 C CA . SER A 1 88 ? 12.398 0.451 -6.062 1 98.75 88 SER A CA 1
ATOM 717 C C . SER A 1 88 ? 12.008 0.192 -7.516 1 98.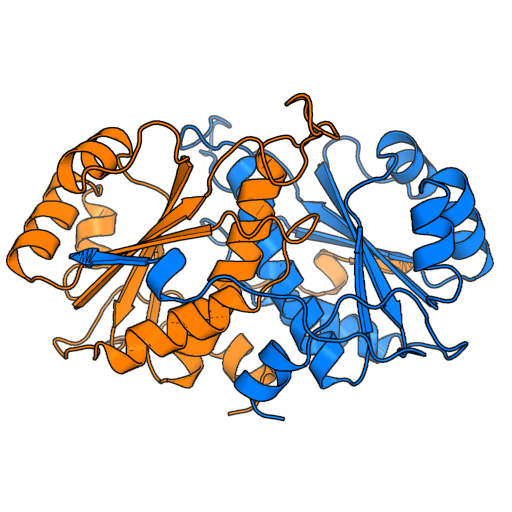75 88 SER A C 1
ATOM 719 O O . SER A 1 88 ? 11.508 1.088 -8.195 1 98.75 88 SER A O 1
ATOM 721 N N . GLY A 1 89 ? 12.258 -1.011 -8.016 1 98.5 89 GLY A N 1
ATOM 722 C CA . GLY A 1 89 ? 11.93 -1.319 -9.398 1 98.5 89 GLY A CA 1
ATOM 723 C C . GLY A 1 89 ? 12.961 -0.806 -10.383 1 98.5 89 GLY A C 1
ATOM 724 O O . GLY A 1 89 ? 12.648 -0.553 -11.547 1 98.5 89 GLY A O 1
ATOM 725 N N . PHE A 1 90 ? 14.117 -0.554 -9.914 1 98.62 90 PHE A N 1
ATOM 726 C CA . PHE A 1 90 ? 15.195 -0.097 -10.797 1 98.62 90 PHE A CA 1
ATOM 727 C C . PHE A 1 90 ? 16.422 -0.986 -10.656 1 98.62 90 PHE A C 1
ATOM 729 O O . PHE A 1 90 ? 16.641 -1.581 -9.594 1 98.62 90 PHE A O 1
ATOM 736 N N . GLU A 1 91 ? 17.156 -0.974 -11.766 1 97.5 91 GLU A N 1
ATOM 737 C CA . GLU A 1 91 ? 18.438 -1.695 -11.781 1 97.5 91 GLU A CA 1
ATOM 738 C C . GLU A 1 91 ? 19.562 -0.828 -11.242 1 97.5 91 GLU A C 1
ATOM 740 O O . GLU A 1 91 ? 19.406 0.387 -11.102 1 97.5 91 GLU A O 1
ATOM 745 N N . ARG A 1 92 ? 20.734 -1.412 -11.086 1 96.06 92 ARG A N 1
ATOM 746 C CA . ARG A 1 92 ? 21.875 -0.729 -10.5 1 96.06 92 ARG A CA 1
ATOM 747 C C . ARG A 1 92 ? 22.375 0.392 -11.414 1 96.06 92 ARG A C 1
ATOM 749 O O . ARG A 1 92 ? 22.906 1.393 -10.938 1 96.06 92 ARG A O 1
ATOM 756 N N . ASP A 1 93 ? 22.109 0.259 -12.648 1 96.62 93 ASP A N 1
ATOM 757 C CA . ASP A 1 93 ? 22.594 1.259 -13.602 1 96.62 93 ASP A CA 1
ATOM 758 C C . ASP A 1 93 ? 21.594 2.404 -13.75 1 96.62 93 ASP A C 1
ATOM 760 O O . ASP A 1 93 ? 21.766 3.285 -14.594 1 96.62 93 ASP A O 1
ATOM 764 N N . GLY A 1 94 ? 20.5 2.295 -13.023 1 95.19 94 GLY A N 1
ATOM 765 C CA . GLY A 1 94 ? 19.547 3.391 -13 1 95.19 94 GLY A CA 1
ATOM 766 C C . GLY A 1 94 ? 18.375 3.191 -13.953 1 95.19 94 GLY A C 1
ATOM 767 O O . GLY A 1 94 ? 17.453 4 -13.992 1 95.19 94 GLY A O 1
ATOM 768 N N . THR A 1 95 ? 18.391 2.107 -14.68 1 98.06 95 THR A N 1
ATOM 769 C CA . THR A 1 95 ? 17.297 1.856 -15.609 1 98.06 95 THR A CA 1
ATOM 770 C C . THR A 1 95 ? 16.141 1.147 -14.898 1 98.06 95 THR A C 1
ATOM 772 O O . THR A 1 95 ? 16.359 0.335 -14 1 98.06 95 THR A O 1
ATOM 775 N N . PRO A 1 96 ? 14.945 1.487 -15.297 1 98.5 96 PRO A N 1
ATOM 776 C CA . PRO A 1 96 ? 13.82 0.77 -14.695 1 98.5 96 PRO A CA 1
ATOM 777 C C . PRO A 1 96 ? 13.852 -0.73 -14.977 1 98.5 96 PRO A C 1
ATOM 779 O O . PRO A 1 96 ? 14.219 -1.145 -16.078 1 98.5 96 PRO A O 1
ATOM 782 N N . SER A 1 97 ? 13.508 -1.536 -14.008 1 98.38 97 SER A N 1
ATOM 783 C CA . SER A 1 97 ? 13.469 -2.986 -14.156 1 98.38 97 SER A CA 1
ATOM 784 C C . SER A 1 97 ? 12.328 -3.424 -15.055 1 98.38 97 SER A C 1
ATOM 786 O O . SER A 1 97 ? 12.367 -4.508 -15.641 1 98.38 97 SER A O 1
ATOM 788 N N . ASN A 1 98 ? 11.281 -2.639 -15.148 1 98.25 98 ASN A N 1
ATOM 789 C CA . ASN A 1 98 ? 10.164 -2.891 -16.047 1 98.25 98 ASN A CA 1
ATOM 790 C C . ASN A 1 98 ? 9.367 -1.618 -16.312 1 98.25 98 ASN A C 1
ATOM 792 O O . ASN A 1 98 ? 9.805 -0.52 -15.969 1 98.25 98 ASN A O 1
ATOM 796 N N . GLU A 1 99 ? 8.211 -1.724 -16.891 1 98 99 GLU A N 1
ATOM 797 C CA . GLU A 1 99 ? 7.469 -0.62 -17.5 1 98 99 GLU A CA 1
ATOM 798 C C . GLU A 1 99 ? 6.871 0.291 -16.438 1 98 99 GLU A C 1
ATOM 800 O O . GLU A 1 99 ? 6.453 1.412 -16.734 1 98 99 GLU A O 1
ATOM 805 N N . LEU A 1 100 ? 6.871 -0.087 -15.109 1 98.56 100 LEU A N 1
ATOM 806 C CA . LEU A 1 100 ? 6.191 0.687 -14.078 1 98.56 100 LEU A CA 1
ATOM 807 C C . LEU A 1 100 ? 7.105 1.768 -13.516 1 98.56 100 LEU A C 1
ATOM 809 O O . LEU A 1 100 ? 6.641 2.711 -12.867 1 98.56 100 LEU A O 1
ATOM 813 N N . ALA A 1 101 ? 8.383 1.606 -13.656 1 98.44 101 ALA A N 1
ATOM 814 C CA . ALA A 1 101 ? 9.359 2.578 -13.172 1 98.44 101 ALA A CA 1
ATOM 815 C C . ALA A 1 101 ? 9.023 3.027 -11.75 1 98.44 101 ALA A C 1
ATOM 817 O O . ALA A 1 101 ? 8.875 2.199 -10.852 1 98.44 101 ALA A O 1
ATOM 818 N N . ASN A 1 102 ? 8.852 4.32 -11.539 1 98.75 102 ASN A N 1
ATOM 819 C CA . ASN A 1 102 ? 8.633 4.844 -10.203 1 98.75 102 ASN A CA 1
ATOM 820 C C . ASN A 1 102 ? 7.254 4.457 -9.672 1 98.75 102 ASN A C 1
ATOM 822 O O . ASN A 1 102 ? 6.934 4.723 -8.508 1 98.75 102 ASN A O 1
ATOM 826 N N . GLY A 1 103 ? 6.461 3.785 -10.516 1 98.88 103 GLY A N 1
ATOM 827 C CA . GLY A 1 103 ? 5.242 3.189 -10 1 98.88 103 GLY A CA 1
ATOM 828 C C . GLY A 1 103 ? 5.488 2.238 -8.844 1 98.88 103 GLY A C 1
ATOM 829 O O . GLY A 1 103 ? 4.656 2.119 -7.938 1 98.88 103 GLY A O 1
ATOM 830 N N . TRP A 1 104 ? 6.652 1.612 -8.859 1 98.94 104 TRP A N 1
ATOM 831 C CA . TRP A 1 104 ? 7.004 0.701 -7.773 1 98.94 104 TRP A CA 1
ATOM 832 C C . TRP A 1 104 ? 7.25 1.467 -6.477 1 98.94 104 TRP A C 1
ATOM 834 O O . TRP A 1 104 ? 6.961 0.967 -5.387 1 98.94 104 TRP A O 1
ATOM 844 N N . GLY A 1 105 ? 7.848 2.691 -6.578 1 98.94 105 GLY A N 1
ATOM 845 C CA . GLY A 1 105 ? 7.949 3.539 -5.402 1 98.94 105 GLY A CA 1
ATOM 846 C C . GLY A 1 105 ? 6.602 3.895 -4.801 1 98.94 105 GLY A C 1
ATOM 847 O O . GLY A 1 105 ? 6.438 3.883 -3.58 1 98.94 105 GLY A O 1
ATOM 848 N N . CYS A 1 106 ? 5.629 4.195 -5.664 1 98.94 106 CYS A N 1
ATOM 849 C CA . CYS A 1 106 ? 4.266 4.48 -5.227 1 98.94 106 CYS A CA 1
ATOM 850 C C . CYS A 1 106 ? 3.639 3.256 -4.57 1 98.94 106 CYS A C 1
ATOM 852 O O . CYS A 1 106 ? 3.027 3.361 -3.504 1 98.94 106 CYS A O 1
ATOM 854 N N . TYR A 1 107 ? 3.848 2.105 -5.18 1 99 107 TYR A N 1
ATOM 855 C CA . TYR A 1 107 ? 3.314 0.845 -4.68 1 99 107 TYR A CA 1
ATOM 856 C C . TYR A 1 107 ? 3.873 0.529 -3.297 1 99 107 TYR A C 1
ATOM 858 O O . TYR A 1 107 ? 3.117 0.252 -2.361 1 99 107 TYR A O 1
ATOM 866 N N . ASP A 1 108 ? 5.188 0.629 -3.154 1 98.94 108 ASP A N 1
ATOM 867 C CA . ASP A 1 108 ? 5.836 0.351 -1.877 1 98.94 108 ASP A CA 1
ATOM 868 C C . ASP A 1 108 ? 5.371 1.328 -0.8 1 98.94 108 ASP A C 1
ATOM 870 O O . ASP A 1 108 ? 5.184 0.943 0.356 1 98.94 108 ASP A O 1
ATOM 874 N N . LEU A 1 109 ? 5.23 2.574 -1.199 1 99 109 LEU A N 1
ATOM 875 C CA . LEU A 1 109 ? 4.754 3.561 -0.236 1 99 109 LEU A CA 1
ATOM 876 C C . LEU A 1 109 ? 3.328 3.242 0.206 1 99 109 LEU A C 1
ATOM 878 O O . LEU A 1 109 ? 2.973 3.453 1.367 1 99 109 LEU A O 1
ATOM 882 N N . GLY A 1 110 ? 2.504 2.771 -0.74 1 98.94 110 GLY A N 1
ATOM 883 C CA . GLY A 1 110 ? 1.175 2.307 -0.374 1 98.94 110 GLY A CA 1
ATOM 884 C C . GLY A 1 110 ? 1.194 1.21 0.674 1 98.94 110 GLY A C 1
ATOM 885 O O . GLY A 1 110 ? 0.436 1.259 1.645 1 98.94 110 GLY A O 1
ATOM 886 N N . LEU A 1 111 ? 2.061 0.232 0.479 1 98.94 111 LEU A N 1
ATOM 887 C CA . LEU A 1 111 ? 2.225 -0.827 1.469 1 98.94 111 LEU A CA 1
ATOM 888 C C . LEU A 1 111 ? 2.57 -0.245 2.836 1 98.94 111 LEU A C 1
ATOM 890 O O . LEU A 1 111 ? 1.962 -0.611 3.842 1 98.94 111 LEU A O 1
ATOM 894 N N . HIS A 1 112 ? 3.496 0.723 2.855 1 98.88 112 HIS A N 1
ATOM 895 C CA . HIS A 1 112 ? 3.934 1.393 4.074 1 98.88 112 HIS A CA 1
ATOM 896 C C . HIS A 1 112 ? 2.781 2.146 4.734 1 98.88 112 HIS A C 1
ATOM 898 O O . HIS A 1 112 ? 2.535 1.988 5.93 1 98.88 112 HIS A O 1
ATOM 904 N N . ASN A 1 113 ? 2.115 2.912 3.938 1 98.94 113 ASN A N 1
ATOM 905 C CA . ASN A 1 113 ? 1.105 3.814 4.48 1 98.94 113 ASN A CA 1
ATOM 906 C C . ASN A 1 113 ? -0.119 3.051 4.977 1 98.94 113 ASN A C 1
ATOM 908 O O . ASN A 1 113 ? -0.78 3.48 5.926 1 98.94 113 ASN A O 1
ATOM 912 N N . GLN A 1 114 ? -0.378 1.894 4.371 1 98.94 114 GLN A N 1
ATOM 913 C CA . GLN A 1 114 ? -1.485 1.109 4.906 1 98.94 114 GLN A CA 1
ATOM 914 C C . GLN A 1 114 ? -1.199 0.659 6.336 1 98.94 114 GLN A C 1
ATOM 916 O O . GLN A 1 114 ? -2.107 0.599 7.168 1 98.94 114 GLN A O 1
ATOM 921 N N . ASN A 1 115 ? 0.051 0.31 6.656 1 98.94 115 ASN A N 1
ATOM 922 C CA . ASN A 1 115 ? 0.408 0.013 8.039 1 98.94 115 ASN A CA 1
ATOM 923 C C . ASN A 1 115 ? 0.14 1.203 8.953 1 98.94 115 ASN A C 1
ATOM 925 O O . ASN A 1 115 ? -0.343 1.032 10.078 1 98.94 115 ASN A O 1
ATOM 929 N N . ILE A 1 116 ? 0.417 2.424 8.477 1 99 116 ILE A N 1
ATOM 930 C CA . ILE A 1 116 ? 0.154 3.629 9.258 1 99 116 ILE A CA 1
ATOM 931 C C . ILE A 1 116 ? -1.345 3.754 9.523 1 99 116 ILE A C 1
ATOM 933 O O . ILE A 1 116 ? -1.762 3.975 10.664 1 99 116 ILE A O 1
ATOM 937 N N . LEU A 1 117 ? -2.127 3.604 8.5 1 99 117 LEU A N 1
ATOM 938 C CA . LEU A 1 117 ? -3.57 3.785 8.609 1 99 117 LEU A CA 1
ATOM 939 C C . LEU A 1 117 ? -4.176 2.764 9.562 1 99 117 LEU A C 1
ATOM 941 O O . LEU A 1 117 ? -5.016 3.111 10.398 1 99 117 LEU A O 1
ATOM 945 N N . LEU A 1 118 ? -3.742 1.534 9.445 1 98.94 118 LEU A N 1
ATOM 946 C CA . LEU A 1 118 ? -4.266 0.483 10.312 1 98.94 118 LEU A CA 1
ATOM 947 C C . LEU A 1 118 ? -3.816 0.689 11.75 1 98.94 118 LEU A C 1
ATOM 949 O O . LEU A 1 118 ? -4.602 0.508 12.688 1 98.94 118 LEU A O 1
ATOM 953 N N . LYS A 1 119 ? -2.564 1.052 11.945 1 98.94 119 LYS A N 1
ATOM 954 C CA . LYS A 1 119 ? -2.066 1.306 13.289 1 98.94 119 LYS A CA 1
ATOM 955 C C . LYS A 1 119 ? -2.781 2.496 13.922 1 98.94 119 LYS A C 1
ATOM 957 O O . LYS A 1 119 ? -3.07 2.486 15.125 1 98.94 119 LYS A O 1
ATOM 962 N N . ALA A 1 120 ? -3.061 3.557 13.117 1 98.94 120 ALA A N 1
ATOM 963 C CA . ALA A 1 120 ? -3.838 4.688 13.617 1 98.94 120 ALA A CA 1
ATOM 964 C C . ALA A 1 120 ? -5.195 4.23 14.141 1 98.94 120 ALA A C 1
ATOM 966 O O . ALA A 1 120 ? -5.602 4.602 15.242 1 98.94 120 ALA A O 1
ATOM 967 N N . THR A 1 121 ? -5.852 3.406 13.383 1 98.88 121 THR A N 1
ATOM 968 C CA . THR A 1 121 ? -7.152 2.879 13.781 1 98.88 121 THR A CA 1
ATOM 969 C C . THR A 1 121 ? -7.039 2.098 15.086 1 98.88 121 THR A C 1
ATOM 971 O O . THR A 1 121 ? -7.863 2.262 15.984 1 98.88 121 THR A O 1
ATOM 974 N N . GLU A 1 122 ? -5.996 1.27 15.188 1 98.75 122 GLU A N 1
ATOM 975 C CA . GLU A 1 122 ? -5.785 0.482 16.406 1 98.75 122 GLU A CA 1
ATOM 976 C C . GLU A 1 122 ? -5.602 1.383 17.625 1 98.75 122 GLU A C 1
ATOM 978 O O . GLU A 1 122 ? -6.055 1.053 18.719 1 98.75 122 GLU A O 1
ATOM 983 N N . LEU A 1 123 ? -4.969 2.521 17.438 1 98.62 123 LEU A N 1
ATOM 984 C CA . LEU A 1 123 ? -4.641 3.426 18.547 1 98.62 123 LEU A CA 1
ATOM 985 C C . LEU A 1 123 ? -5.801 4.371 18.828 1 98.62 123 LEU A C 1
ATOM 987 O O . LEU A 1 123 ? -5.68 5.266 19.672 1 98.62 123 LEU A O 1
ATOM 991 N N . GLY A 1 124 ? -6.891 4.207 18.094 1 98.44 124 GLY A N 1
ATOM 992 C CA . GLY A 1 124 ? -8.047 5.07 18.297 1 98.44 124 GLY A CA 1
ATOM 993 C C . GLY A 1 124 ? -7.914 6.406 17.594 1 98.44 124 GLY A C 1
ATOM 994 O O . GLY A 1 124 ? -8.578 7.375 17.953 1 98.44 124 GLY A O 1
ATOM 995 N N . LEU A 1 125 ? -7.027 6.508 16.625 1 98.88 125 LEU A N 1
ATOM 996 C CA . LEU A 1 125 ? -6.82 7.719 15.844 1 98.88 125 LEU A CA 1
ATOM 997 C C . LEU A 1 125 ? -7.488 7.598 14.477 1 98.88 125 LEU A C 1
ATOM 999 O O . LEU A 1 125 ? -7.566 6.504 13.914 1 98.88 125 LEU A O 1
ATOM 1003 N N . GLY A 1 126 ? -8.039 8.727 13.953 1 98.81 126 GLY A N 1
ATOM 1004 C CA . GLY A 1 126 ? -8.5 8.836 12.578 1 98.81 126 GLY A CA 1
ATOM 1005 C C . GLY A 1 126 ? -7.418 9.305 11.625 1 98.81 126 GLY A C 1
ATOM 1006 O O . GLY A 1 126 ? -6.402 9.852 12.047 1 98.81 126 GLY A O 1
ATOM 1007 N N . SER A 1 127 ? -7.613 9.062 10.375 1 98.94 127 SER A N 1
ATOM 1008 C CA . SER A 1 127 ? -6.648 9.453 9.352 1 98.94 127 SER A CA 1
ATOM 1009 C C . SER A 1 127 ? -7.344 9.836 8.047 1 98.94 127 SER A C 1
ATOM 1011 O O . SER A 1 127 ? -8.492 9.453 7.816 1 98.94 127 SER A O 1
ATOM 1013 N N . LEU A 1 128 ? -6.676 10.633 7.254 1 98.94 128 LEU A N 1
ATOM 1014 C CA . LEU A 1 128 ? -7.102 11.016 5.91 1 98.94 128 LEU A CA 1
ATOM 1015 C C . LEU A 1 128 ? -5.91 11.086 4.961 1 98.94 128 LEU A C 1
ATOM 1017 O O . LEU A 1 128 ? -4.941 11.805 5.227 1 98.94 128 LEU A O 1
ATOM 1021 N N . VAL A 1 129 ? -5.961 10.289 3.904 1 98.94 129 VAL A N 1
ATOM 1022 C CA . VAL A 1 129 ? -4.973 10.406 2.838 1 98.94 129 VAL A CA 1
ATOM 1023 C C . VAL A 1 129 ? -5.398 11.492 1.857 1 98.94 129 VAL A C 1
ATOM 1025 O O . VAL A 1 129 ? -6.496 11.445 1.298 1 98.94 129 VAL A O 1
ATOM 1028 N N . MET A 1 130 ? -4.555 12.477 1.659 1 98.94 130 MET A N 1
ATOM 1029 C CA . MET A 1 130 ? -4.828 13.586 0.744 1 98.94 130 MET A CA 1
ATOM 1030 C C . MET A 1 130 ? -3.838 13.586 -0.415 1 98.94 130 MET A C 1
ATOM 1032 O O . MET A 1 130 ? -2.631 13.719 -0.205 1 98.94 130 MET A O 1
ATOM 1036 N N . GLY A 1 131 ? -4.383 13.477 -1.598 1 98.69 131 GLY A N 1
ATOM 1037 C CA . GLY A 1 131 ? -3.545 13.406 -2.783 1 98.69 131 GLY A CA 1
ATOM 1038 C C . GLY A 1 131 ? -3.402 14.742 -3.488 1 98.69 131 GLY A C 1
ATOM 1039 O O . GLY A 1 131 ? -2.453 14.953 -4.246 1 98.69 131 GLY A O 1
ATOM 1040 N N . ILE A 1 132 ? -4.359 15.672 -3.344 1 98.69 132 ILE A N 1
ATOM 1041 C CA . ILE A 1 132 ? -4.258 16.984 -3.957 1 98.69 132 ILE A CA 1
ATOM 1042 C C . ILE A 1 132 ? -3.469 17.922 -3.041 1 98.69 132 ILE A C 1
ATOM 1044 O O . ILE A 1 132 ? -3.936 18.281 -1.956 1 98.69 132 ILE A O 1
ATOM 1048 N N . ARG A 1 133 ? -2.309 18.281 -3.49 1 98.5 133 ARG A N 1
ATOM 1049 C CA . ARG A 1 133 ? -1.333 19.062 -2.742 1 98.5 133 ARG A CA 1
ATOM 1050 C C . ARG A 1 133 ? -0.401 19.828 -3.682 1 98.5 133 ARG A C 1
ATOM 1052 O O . ARG A 1 133 ? -0.275 19.469 -4.855 1 98.5 133 ARG A O 1
ATOM 1059 N N . ASP A 1 134 ? 0.239 20.875 -3.166 1 98.69 134 ASP A N 1
ATOM 1060 C CA . ASP A 1 134 ? 1.214 21.641 -3.932 1 98.69 134 ASP A CA 1
ATOM 1061 C C . ASP A 1 134 ? 2.641 21.219 -3.596 1 98.69 134 ASP A C 1
ATOM 1063 O O . ASP A 1 134 ? 3.23 21.703 -2.631 1 98.69 134 ASP A O 1
ATOM 1067 N N . ILE A 1 135 ? 3.244 20.406 -4.457 1 98.56 135 ILE A N 1
ATOM 1068 C CA . ILE A 1 135 ? 4.508 19.766 -4.121 1 98.56 135 ILE A CA 1
ATOM 1069 C C . ILE A 1 135 ? 5.617 20.812 -4.051 1 98.56 135 ILE A C 1
ATOM 1071 O O . ILE A 1 135 ? 6.531 20.703 -3.229 1 98.56 135 ILE A O 1
ATOM 1075 N N . ASP A 1 136 ? 5.586 21.781 -4.883 1 98.38 136 ASP A N 1
ATOM 1076 C CA . ASP A 1 136 ? 6.633 22.797 -4.863 1 98.38 136 ASP A CA 1
ATOM 1077 C C . ASP A 1 136 ? 6.598 23.594 -3.561 1 98.38 136 ASP A C 1
ATOM 1079 O O . ASP A 1 136 ? 7.641 23.844 -2.953 1 98.38 136 ASP A O 1
ATOM 1083 N N . LYS A 1 137 ? 5.414 23.953 -3.127 1 98.88 137 LYS A N 1
ATOM 1084 C CA . LYS A 1 137 ? 5.277 24.703 -1.879 1 98.88 137 LYS A CA 1
ATOM 1085 C C . LYS A 1 137 ? 5.668 23.844 -0.681 1 98.88 137 LYS A C 1
ATOM 1087 O O . LYS A 1 137 ? 6.27 24.328 0.274 1 98.88 137 LYS A O 1
ATOM 1092 N N . ILE A 1 138 ? 5.344 22.531 -0.728 1 98.94 138 ILE A N 1
ATOM 1093 C CA . ILE A 1 138 ? 5.711 21.625 0.356 1 98.94 138 ILE A CA 1
ATOM 1094 C C . ILE A 1 138 ? 7.234 21.516 0.446 1 98.94 138 ILE A C 1
ATOM 1096 O O . ILE A 1 138 ? 7.809 21.656 1.529 1 98.94 138 ILE A O 1
ATOM 1100 N N . LYS A 1 139 ? 7.859 21.297 -0.682 1 98.81 139 LYS A N 1
ATOM 1101 C CA . LYS A 1 139 ? 9.312 21.141 -0.682 1 98.81 139 LYS A CA 1
ATOM 1102 C C . LYS A 1 139 ? 10 22.422 -0.183 1 98.81 139 LYS A C 1
ATOM 1104 O O . LYS A 1 139 ? 10.969 22.344 0.569 1 98.81 139 LYS A O 1
ATOM 1109 N N . GLY A 1 140 ? 9.523 23.516 -0.605 1 98.69 140 GLY A N 1
ATOM 1110 C CA . GLY A 1 140 ? 10.078 24.781 -0.149 1 98.69 140 GLY A CA 1
ATOM 1111 C C . GLY A 1 140 ? 9.898 25.016 1.339 1 98.69 140 GLY A C 1
ATOM 1112 O O . GLY A 1 140 ? 10.852 25.359 2.039 1 98.69 140 GLY A O 1
ATOM 1113 N N . LEU A 1 141 ? 8.688 24.797 1.85 1 98.81 141 LEU A N 1
ATOM 1114 C CA . LEU A 1 141 ? 8.344 25.078 3.238 1 98.81 141 LEU A CA 1
ATOM 1115 C C . LEU A 1 141 ? 9.102 24.156 4.188 1 98.81 141 LEU A C 1
ATOM 1117 O O . LEU A 1 141 ? 9.531 24.578 5.262 1 98.81 141 LEU A O 1
ATOM 1121 N N . LEU A 1 142 ? 9.281 22.875 3.746 1 98.81 142 LEU A N 1
ATOM 1122 C CA . LEU A 1 142 ? 9.859 21.891 4.652 1 98.81 142 LEU A CA 1
ATOM 1123 C C . LEU A 1 142 ? 11.297 21.578 4.27 1 98.81 142 LEU A C 1
ATOM 1125 O O . LEU A 1 142 ? 11.938 20.719 4.891 1 98.81 142 LEU A O 1
ATOM 1129 N N . ASP A 1 143 ? 11.828 22.156 3.234 1 98.5 143 ASP A N 1
ATOM 1130 C CA . ASP A 1 143 ? 13.188 21.953 2.76 1 98.5 143 ASP A CA 1
ATOM 1131 C C . ASP A 1 143 ? 13.422 20.484 2.4 1 98.5 143 ASP A C 1
ATOM 1133 O O . ASP A 1 143 ? 14.375 19.859 2.875 1 98.5 143 ASP A O 1
ATOM 1137 N N . ILE A 1 144 ? 12.477 19.922 1.685 1 98.69 144 ILE A N 1
ATOM 1138 C CA . ILE A 1 144 ? 12.578 18.547 1.197 1 98.69 144 ILE A CA 1
ATOM 1139 C C . ILE A 1 144 ? 13.406 18.516 -0.087 1 98.69 144 ILE A C 1
ATOM 1141 O O . ILE A 1 144 ? 13.25 19.375 -0.952 1 98.69 144 ILE A O 1
ATOM 1145 N N . SER A 1 145 ? 14.258 17.547 -0.168 1 97.25 145 SER A N 1
ATOM 1146 C CA . SER A 1 145 ? 15.109 17.406 -1.349 1 97.25 145 SER A CA 1
ATOM 1147 C C . SER A 1 145 ? 14.273 17.406 -2.627 1 97.25 145 SER A C 1
ATOM 1149 O O . SER A 1 145 ? 13.188 16.828 -2.672 1 97.25 145 SER A O 1
ATOM 1151 N N . LYS A 1 146 ? 14.836 17.984 -3.684 1 95.88 146 LYS A N 1
ATOM 1152 C CA . LYS A 1 146 ? 14.156 18.047 -4.973 1 95.88 146 LYS A CA 1
ATOM 1153 C C . LYS A 1 146 ? 13.992 16.656 -5.586 1 95.88 146 LYS A C 1
ATOM 1155 O O . LYS A 1 146 ? 13.094 16.438 -6.402 1 95.88 146 LYS A O 1
ATOM 1160 N N . GLU A 1 147 ? 14.797 15.766 -5.152 1 96.62 147 GLU A N 1
ATOM 1161 C CA . GLU A 1 147 ? 14.797 14.43 -5.746 1 96.62 147 GLU A CA 1
ATOM 1162 C C . GLU A 1 147 ? 13.68 13.57 -5.172 1 96.62 147 G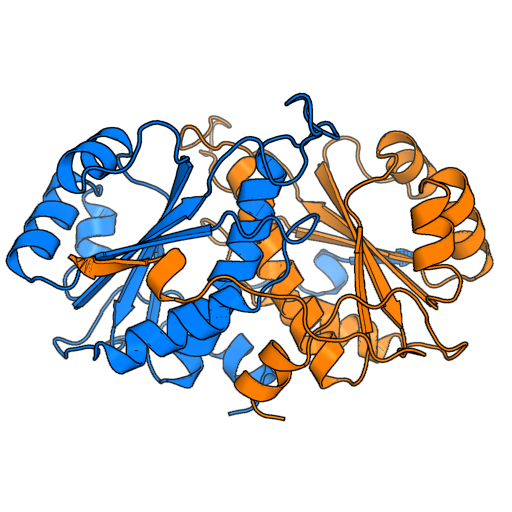LU A C 1
ATOM 1164 O O . GLU A 1 147 ? 13.219 12.625 -5.816 1 96.62 147 GLU A O 1
ATOM 1169 N N . GLU A 1 148 ? 13.258 13.852 -3.947 1 98.5 148 GLU A N 1
ATOM 1170 C CA . GLU A 1 148 ? 12.203 13.062 -3.32 1 98.5 148 GLU A CA 1
ATOM 1171 C C . GLU A 1 148 ? 10.867 13.258 -4.039 1 98.5 148 GLU A C 1
ATOM 1173 O O . GLU A 1 148 ? 10.516 14.375 -4.422 1 98.5 148 GLU A O 1
ATOM 1178 N N . ILE A 1 149 ? 10.18 12.203 -4.266 1 98.88 149 ILE A N 1
ATOM 1179 C CA . ILE A 1 149 ? 8.852 12.305 -4.855 1 98.88 149 ILE A CA 1
ATOM 1180 C C . ILE A 1 149 ? 7.797 12.297 -3.754 1 98.88 149 ILE A C 1
ATOM 1182 O O . ILE A 1 149 ? 7.652 11.312 -3.027 1 98.88 149 ILE A O 1
ATOM 1186 N N . ILE A 1 150 ? 7.133 13.422 -3.6 1 98.94 150 ILE A N 1
ATOM 1187 C CA . ILE A 1 150 ? 6.055 13.547 -2.625 1 98.94 150 ILE A CA 1
ATOM 1188 C C . ILE A 1 150 ? 4.773 12.93 -3.186 1 98.94 150 ILE A C 1
ATOM 1190 O O . ILE A 1 150 ? 4.367 13.242 -4.309 1 98.94 150 ILE A O 1
ATOM 1194 N N . VAL A 1 151 ? 4.148 12.055 -2.418 1 98.88 151 VAL A N 1
ATOM 1195 C CA . VAL A 1 151 ? 2.936 11.391 -2.883 1 98.88 151 VAL A CA 1
ATOM 1196 C C . VAL A 1 151 ? 1.721 11.969 -2.158 1 98.88 151 VAL A C 1
ATOM 1198 O O . VAL A 1 151 ? 0.97 12.766 -2.727 1 98.88 151 VAL A O 1
ATOM 1201 N N . SER A 1 152 ? 1.639 11.773 -0.873 1 98.94 152 SER A N 1
ATOM 1202 C CA . SER A 1 152 ? 0.418 12.133 -0.158 1 98.94 152 SER A CA 1
ATOM 1203 C C . SER A 1 152 ? 0.73 12.914 1.114 1 98.94 152 SER A C 1
ATOM 1205 O O . SER A 1 152 ? 1.882 12.961 1.552 1 98.94 152 SER A O 1
ATOM 1207 N N . VAL A 1 153 ? -0.235 13.602 1.608 1 99 153 VAL A N 1
ATOM 1208 C CA . VAL A 1 153 ? -0.273 14.109 2.975 1 99 153 VAL A CA 1
ATOM 1209 C C . VAL A 1 153 ? -1.324 13.352 3.781 1 99 153 VAL A C 1
ATOM 1211 O O . VAL A 1 153 ? -2.465 13.203 3.338 1 99 153 VAL A O 1
ATOM 1214 N N . ILE A 1 154 ? -0.911 12.805 4.898 1 99 154 ILE A N 1
ATOM 1215 C CA . ILE A 1 154 ? -1.846 12.086 5.758 1 99 154 ILE A CA 1
ATOM 1216 C C . ILE A 1 154 ? -2.131 12.914 7.012 1 99 154 ILE A C 1
ATOM 1218 O O . ILE A 1 154 ? -1.206 13.297 7.73 1 99 154 ILE A O 1
ATOM 1222 N N . ALA A 1 155 ? -3.422 13.211 7.273 1 99 155 ALA A N 1
ATOM 1223 C CA . ALA A 1 155 ? -3.84 13.828 8.531 1 99 155 ALA A CA 1
ATOM 1224 C C . ALA A 1 155 ? -4.098 12.773 9.602 1 99 155 ALA A C 1
ATOM 1226 O O . ALA A 1 155 ? -4.66 11.719 9.312 1 99 155 ALA A O 1
ATOM 1227 N N . ILE A 1 156 ? -3.652 13.023 10.789 1 98.94 156 ILE A N 1
ATOM 1228 C CA . ILE A 1 156 ? -3.85 12.133 11.93 1 98.94 156 ILE A CA 1
ATOM 1229 C C . ILE A 1 156 ? -4.441 12.922 13.102 1 98.94 156 ILE A C 1
ATOM 1231 O O . ILE A 1 156 ? -3.984 14.023 13.414 1 98.94 156 ILE A O 1
ATOM 1235 N N . GLY A 1 157 ? -5.418 12.352 13.758 1 98.94 157 GLY A N 1
ATOM 1236 C CA . GLY A 1 157 ? -6.027 12.93 14.945 1 98.94 157 GLY A CA 1
ATOM 1237 C C . GLY A 1 157 ? -7.195 12.117 1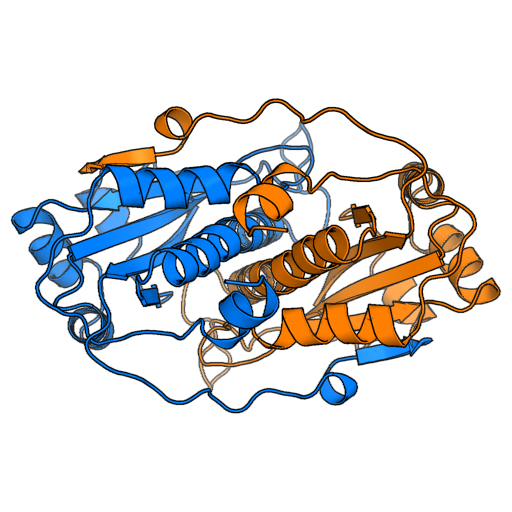5.477 1 98.94 157 GLY A C 1
ATOM 1238 O O . GLY A 1 157 ? -7.57 11.102 14.883 1 98.94 157 GLY A O 1
ATOM 1239 N N . ILE A 1 158 ? -7.75 12.562 16.578 1 98.88 158 ILE A N 1
ATOM 1240 C CA . ILE A 1 158 ? -8.938 11.914 17.125 1 98.88 158 ILE A CA 1
ATOM 1241 C C . ILE A 1 158 ? -10.172 12.352 16.344 1 98.88 158 ILE A C 1
ATOM 1243 O O . ILE A 1 158 ? -10.43 13.547 16.188 1 98.88 158 ILE A O 1
ATOM 1247 N N . SER A 1 159 ? -10.875 11.375 15.859 1 98.88 159 SER A N 1
ATOM 1248 C CA . SER A 1 159 ? -12.039 11.648 15.023 1 98.88 159 SER A CA 1
ATOM 1249 C C . SER A 1 159 ? -13.125 12.367 15.812 1 98.88 159 SER A C 1
ATOM 1251 O O . SER A 1 159 ? -13.391 12.023 16.969 1 98.88 159 SER A O 1
ATOM 1253 N N . ASP A 1 160 ? -13.773 13.359 15.211 1 98.81 160 ASP A N 1
ATOM 1254 C CA . ASP A 1 160 ? -14.93 14.047 15.773 1 98.81 160 ASP A CA 1
ATOM 1255 C C . ASP A 1 160 ? -16.203 13.742 14.984 1 98.81 160 ASP A C 1
ATOM 1257 O O . ASP A 1 160 ? -17.141 14.523 14.992 1 98.81 160 ASP A O 1
ATOM 1261 N N . ILE A 1 161 ? -16.125 12.766 14.109 1 98.56 161 ILE A N 1
ATOM 1262 C CA . ILE A 1 161 ? -17.234 12.312 13.289 1 98.56 161 ILE A CA 1
ATOM 1263 C C . ILE A 1 161 ? -17.188 10.789 13.148 1 98.56 161 ILE A C 1
ATOM 1265 O O . ILE A 1 161 ? -16.172 10.164 13.469 1 98.56 161 ILE A O 1
ATOM 1269 N N . GLU A 1 162 ? -18.203 10.195 12.797 1 98.12 162 GLU A N 1
ATOM 1270 C CA . GLU A 1 162 ? -18.281 8.766 12.516 1 98.12 162 GLU A CA 1
ATOM 1271 C C . GLU A 1 162 ? -18.891 8.5 11.148 1 98.12 162 GLU A C 1
ATOM 1273 O O . GLU A 1 162 ? -20.078 8.156 11.055 1 98.12 162 GLU A O 1
ATOM 1278 N N . PRO A 1 163 ? -18.094 8.688 10.133 1 98.12 163 PRO A N 1
ATOM 127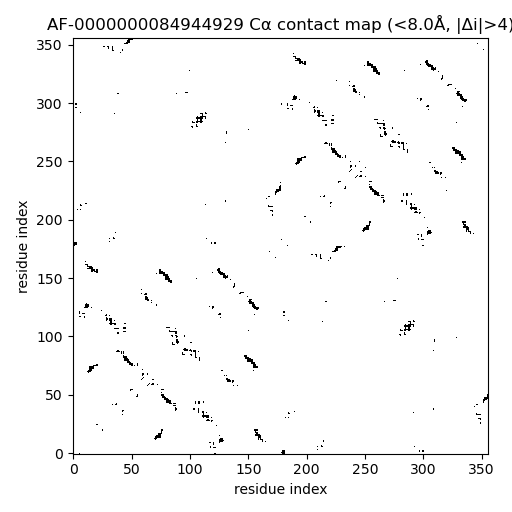9 C CA . PRO A 1 163 ? -18.672 8.461 8.797 1 98.12 163 PRO A CA 1
ATOM 1280 C C . PRO A 1 163 ? -19.094 7.016 8.57 1 98.12 163 PRO A C 1
ATOM 1282 O O . PRO A 1 163 ? -18.5 6.094 9.125 1 98.12 163 PRO A O 1
ATOM 1285 N N . GLU A 1 164 ? -20.031 6.824 7.715 1 97.5 164 GLU A N 1
ATOM 1286 C CA . GLU A 1 164 ? -20.469 5.488 7.32 1 97.5 164 GLU A CA 1
ATOM 1287 C C . GLU A 1 164 ? -19.453 4.84 6.383 1 97.5 164 GLU A C 1
ATOM 1289 O O . GLU A 1 164 ? -18.703 5.535 5.695 1 97.5 164 GLU A O 1
ATOM 1294 N N . ARG A 1 165 ? -19.438 3.545 6.441 1 97 165 ARG A N 1
ATOM 1295 C CA . ARG A 1 165 ? -18.641 2.805 5.465 1 97 165 ARG A CA 1
ATOM 1296 C C . ARG A 1 165 ? -19.125 3.074 4.047 1 97 165 ARG A C 1
ATOM 1298 O O . ARG A 1 165 ? -20.297 2.881 3.742 1 97 165 ARG A O 1
ATOM 1305 N N . PRO A 1 166 ? -18.266 3.551 3.18 1 97.5 166 PRO A N 1
ATOM 1306 C CA . PRO A 1 166 ? -18.719 3.705 1.795 1 97.5 166 PRO A CA 1
ATOM 1307 C C . PRO A 1 166 ? -19.016 2.369 1.119 1 97.5 166 PRO A C 1
ATOM 1309 O O . PRO A 1 166 ? -18.547 1.324 1.57 1 97.5 166 PRO A O 1
ATOM 1312 N N . LYS A 1 167 ? -19.781 2.404 0.098 1 97.56 167 LYS A N 1
ATOM 1313 C CA . LYS A 1 167 ? -20.016 1.188 -0.676 1 97.56 167 LYS A CA 1
ATOM 1314 C C . LYS A 1 167 ? -18.719 0.645 -1.255 1 97.56 167 LYS A C 1
ATOM 1316 O O . LYS A 1 167 ? -17.875 1.412 -1.718 1 97.56 167 LYS A O 1
ATOM 1321 N N . ARG A 1 168 ? -18.562 -0.654 -1.158 1 97.88 168 ARG A N 1
ATOM 1322 C CA . ARG A 1 168 ? -17.406 -1.35 -1.708 1 97.88 168 ARG A CA 1
ATOM 1323 C C . ARG A 1 168 ? -17.828 -2.375 -2.756 1 97.88 168 ARG A C 1
ATOM 1325 O O . ARG A 1 168 ? -18.891 -2.996 -2.631 1 97.88 168 ARG A O 1
ATOM 1332 N N . LYS A 1 169 ? -16.984 -2.477 -3.797 1 98.38 169 LYS A N 1
ATOM 1333 C CA . LYS A 1 169 ? -17.125 -3.637 -4.672 1 98.38 169 LYS A CA 1
ATOM 1334 C C . LYS A 1 169 ? -16.984 -4.938 -3.887 1 98.38 169 LYS A C 1
ATOM 1336 O O . LYS A 1 169 ? -16.297 -4.98 -2.865 1 98.38 169 LYS A O 1
ATOM 1341 N N . THR A 1 170 ? -17.672 -5.98 -4.371 1 98.31 170 THR A N 1
ATOM 1342 C CA . THR A 1 170 ? -17.562 -7.285 -3.73 1 98.31 170 THR A CA 1
ATOM 1343 C C . THR A 1 170 ? -16.312 -8.016 -4.199 1 98.31 170 THR A C 1
ATOM 1345 O O . THR A 1 170 ? -15.68 -7.605 -5.172 1 98.31 170 THR A O 1
ATOM 1348 N N . VAL A 1 171 ? -15.977 -9.07 -3.496 1 98.5 171 VAL A N 1
ATOM 1349 C CA . VAL A 1 171 ? -14.883 -9.93 -3.914 1 98.5 171 VAL A CA 1
ATOM 1350 C C . VAL A 1 171 ? -15.125 -10.43 -5.336 1 98.5 171 VAL A C 1
ATOM 1352 O O . VAL A 1 171 ? -14.211 -10.43 -6.164 1 98.5 171 VAL A O 1
ATOM 1355 N N . GLU A 1 172 ? -16.344 -10.781 -5.672 1 98 172 GLU A N 1
ATOM 1356 C CA . GLU A 1 172 ? -16.688 -11.305 -6.988 1 98 172 GLU A CA 1
ATOM 1357 C C . GLU A 1 172 ? -16.531 -10.234 -8.062 1 98 172 GLU A C 1
ATOM 1359 O O . GLU A 1 172 ? -16.188 -10.547 -9.203 1 98 172 GLU A O 1
ATOM 1364 N N . ASP A 1 173 ? -16.766 -8.977 -7.684 1 98.38 173 ASP A N 1
ATOM 1365 C CA . ASP A 1 173 ? -16.672 -7.875 -8.633 1 98.38 173 ASP A CA 1
ATOM 1366 C C . ASP A 1 173 ? -15.234 -7.707 -9.133 1 98.38 173 ASP A C 1
ATOM 1368 O O . ASP A 1 173 ? -15.016 -7.289 -10.273 1 98.38 173 ASP A O 1
ATOM 1372 N N . ILE A 1 174 ? -14.258 -8.086 -8.234 1 98.75 174 ILE A N 1
ATOM 1373 C CA . ILE A 1 174 ? -12.922 -7.621 -8.578 1 98.75 174 ILE A CA 1
ATOM 1374 C C . ILE A 1 174 ? -11.977 -8.812 -8.734 1 98.75 174 ILE A C 1
ATOM 1376 O O . ILE A 1 174 ? -10.766 -8.641 -8.852 1 98.75 174 ILE A O 1
ATOM 1380 N N . THR A 1 175 ? -12.555 -10.07 -8.664 1 98.81 175 THR A N 1
ATOM 1381 C CA . THR A 1 175 ? -11.703 -11.25 -8.672 1 98.81 175 THR A CA 1
ATOM 1382 C C . THR A 1 175 ? -12.141 -12.227 -9.75 1 98.81 175 THR A C 1
ATOM 1384 O O . THR A 1 175 ? -13.344 -12.453 -9.938 1 98.81 175 THR A O 1
ATOM 1387 N N . ARG A 1 176 ? -11.18 -12.766 -10.477 1 98.62 176 ARG A N 1
ATOM 1388 C CA . ARG A 1 176 ? -11.375 -13.906 -11.359 1 98.62 176 ARG A CA 1
ATOM 1389 C C . ARG A 1 176 ? -10.523 -15.086 -10.93 1 98.62 176 ARG A C 1
ATOM 1391 O O . ARG A 1 176 ? -9.32 -14.938 -10.68 1 98.62 176 ARG A O 1
ATOM 1398 N N . PHE A 1 177 ? -11.164 -16.25 -10.828 1 98.19 177 PHE A N 1
ATOM 1399 C CA . PHE A 1 177 ? -10.469 -17.469 -10.438 1 98.19 177 PHE A CA 1
ATOM 1400 C C . PHE A 1 177 ? -10.211 -18.344 -11.656 1 98.19 177 PHE A C 1
ATOM 1402 O O . PHE A 1 177 ? -11.055 -18.453 -12.547 1 98.19 177 PHE A O 1
ATOM 1409 N N . TYR A 1 178 ? -9.109 -18.922 -11.633 1 98.12 178 TYR A N 1
ATOM 1410 C CA . TYR A 1 178 ? -8.719 -19.828 -12.695 1 98.12 178 TYR A CA 1
ATOM 1411 C C . TYR A 1 178 ? -8.359 -21.203 -12.133 1 98.12 178 TYR A C 1
ATOM 1413 O O . TYR A 1 178 ? -7.578 -21.312 -11.188 1 98.12 178 TYR A O 1
ATOM 1421 N N . MET B 1 1 ? -3.926 -12.977 17.156 1 90.94 1 MET B N 1
ATOM 1422 C CA . MET B 1 1 ? -2.707 -12.195 16.969 1 90.94 1 MET B CA 1
ATOM 1423 C C . MET B 1 1 ? -3.02 -10.703 16.922 1 90.94 1 MET B C 1
ATOM 1425 O O . MET B 1 1 ? -4.027 -10.297 16.344 1 90.94 1 MET B O 1
ATOM 1429 N N . SER B 1 2 ? -2.113 -9.898 17.609 1 96.69 2 SER B N 1
ATOM 1430 C CA . SER B 1 2 ? -2.26 -8.445 17.531 1 96.69 2 SER B CA 1
ATOM 1431 C C . SER B 1 2 ? -1.77 -7.914 16.188 1 96.69 2 SER B C 1
ATOM 1433 O O . SER B 1 2 ? -1.064 -8.617 15.461 1 96.69 2 SER B O 1
ATOM 1435 N N . LEU B 1 3 ? -2.186 -6.684 15.867 1 98.62 3 LEU B N 1
ATOM 1436 C CA . LEU B 1 3 ? -1.708 -6.051 14.641 1 98.62 3 LEU B CA 1
ATOM 1437 C C . LEU B 1 3 ? -0.184 -5.988 14.625 1 98.62 3 LEU B C 1
ATOM 1439 O O . LEU B 1 3 ? 0.441 -6.301 13.609 1 98.62 3 LEU B O 1
ATOM 1443 N N . ASP B 1 4 ? 0.459 -5.633 15.758 1 97.94 4 ASP B N 1
ATOM 1444 C CA . ASP B 1 4 ? 1.913 -5.52 15.836 1 97.94 4 ASP B CA 1
ATOM 1445 C C . ASP B 1 4 ? 2.582 -6.867 15.57 1 97.94 4 ASP B C 1
ATOM 1447 O O . ASP B 1 4 ? 3.604 -6.934 14.883 1 97.94 4 ASP B O 1
ATOM 1451 N N . GLN B 1 5 ? 2.023 -7.887 16.125 1 98.06 5 GLN B N 1
ATOM 1452 C CA . GLN B 1 5 ? 2.566 -9.227 15.898 1 98.06 5 GLN B CA 1
ATOM 1453 C C . GLN B 1 5 ? 2.475 -9.609 14.422 1 98.06 5 GLN B C 1
ATOM 1455 O O . GLN B 1 5 ? 3.422 -10.172 13.867 1 98.06 5 GLN B O 1
ATOM 1460 N N . ILE B 1 6 ? 1.312 -9.312 13.797 1 98.81 6 ILE B N 1
ATOM 1461 C CA . ILE B 1 6 ? 1.093 -9.656 12.391 1 98.81 6 ILE B CA 1
ATOM 1462 C C . ILE B 1 6 ? 2.092 -8.906 11.516 1 98.81 6 ILE B C 1
ATOM 1464 O O . ILE B 1 6 ? 2.748 -9.5 10.656 1 98.81 6 ILE B O 1
ATOM 1468 N N . ILE B 1 7 ? 2.234 -7.594 11.758 1 98.75 7 ILE B N 1
ATOM 1469 C CA . ILE B 1 7 ? 3.117 -6.73 10.977 1 98.75 7 ILE B CA 1
ATOM 1470 C C . ILE B 1 7 ? 4.562 -7.203 11.125 1 98.75 7 ILE B C 1
ATOM 1472 O O . ILE B 1 7 ? 5.293 -7.309 10.141 1 98.75 7 ILE B O 1
ATOM 1476 N N . LYS B 1 8 ? 4.988 -7.574 12.297 1 97.75 8 LYS B N 1
ATOM 1477 C CA . LYS B 1 8 ? 6.371 -7.945 12.578 1 97.75 8 LYS B CA 1
ATOM 1478 C C . LYS B 1 8 ? 6.672 -9.359 12.078 1 97.75 8 LYS B C 1
ATOM 1480 O O . LYS B 1 8 ? 7.816 -9.672 11.742 1 97.75 8 LYS B O 1
ATOM 1485 N N . GLN B 1 9 ? 5.656 -10.195 12 1 98.19 9 GLN B N 1
ATOM 1486 C CA . GLN B 1 9 ? 5.852 -11.586 11.617 1 98.19 9 GLN B CA 1
ATOM 1487 C C . GLN B 1 9 ? 5.84 -11.742 10.102 1 98.19 9 GLN B C 1
ATOM 1489 O O . GLN B 1 9 ? 6.379 -12.719 9.562 1 98.19 9 GLN B O 1
ATOM 1494 N N . ARG B 1 10 ? 5.184 -10.805 9.398 1 98.69 10 ARG B N 1
ATOM 1495 C CA . ARG B 1 10 ? 5.125 -10.906 7.941 1 98.69 10 ARG B CA 1
ATOM 1496 C C . ARG B 1 10 ? 6.527 -10.953 7.34 1 98.69 10 ARG B C 1
ATOM 1498 O O . ARG B 1 10 ? 7.383 -10.133 7.691 1 98.69 10 ARG B O 1
ATOM 1505 N N . ARG B 1 11 ? 6.789 -11.945 6.48 1 98.69 11 ARG B N 1
ATOM 1506 C CA . ARG B 1 11 ? 8.039 -12.141 5.758 1 98.69 11 ARG B CA 1
ATOM 1507 C C . ARG B 1 11 ? 7.785 -12.5 4.301 1 98.69 11 ARG B C 1
ATOM 1509 O O . ARG B 1 11 ? 6.75 -13.086 3.973 1 98.69 11 ARG B O 1
ATOM 1516 N N . SER B 1 12 ? 8.773 -12.156 3.5 1 98.88 12 SER B N 1
ATOM 1517 C CA . SER B 1 12 ? 8.75 -12.727 2.158 1 98.88 12 SER B CA 1
ATOM 1518 C C . SER B 1 12 ? 9.148 -14.203 2.182 1 98.88 12 SER B C 1
ATOM 1520 O O . SER B 1 12 ? 10.25 -14.547 2.609 1 98.88 12 SER B O 1
ATOM 1522 N N . ILE B 1 13 ? 8.211 -15.023 1.777 1 98.94 13 ILE B N 1
ATOM 1523 C CA . ILE B 1 13 ? 8.422 -16.469 1.828 1 98.94 13 ILE B CA 1
ATOM 1524 C C . ILE B 1 13 ? 8.719 -17 0.427 1 98.94 13 ILE B C 1
ATOM 1526 O O . ILE B 1 13 ? 7.961 -16.734 -0.513 1 98.94 13 ILE B O 1
ATOM 1530 N N . ARG B 1 14 ? 9.758 -17.797 0.265 1 98.88 14 ARG B N 1
ATOM 1531 C CA . ARG B 1 14 ? 10.188 -18.234 -1.057 1 98.88 14 ARG B CA 1
ATOM 1532 C C . ARG B 1 14 ? 10.273 -19.766 -1.113 1 98.88 14 ARG B C 1
ATOM 1534 O O . ARG B 1 14 ? 10.898 -20.312 -2.021 1 98.88 14 ARG B O 1
ATOM 1541 N N . LYS B 1 15 ? 9.844 -20.406 -0.099 1 98.88 15 LYS B N 1
ATOM 1542 C CA . LYS B 1 15 ? 9.68 -21.859 -0.034 1 98.88 15 LYS B CA 1
ATOM 1543 C C . LYS B 1 15 ? 8.359 -22.234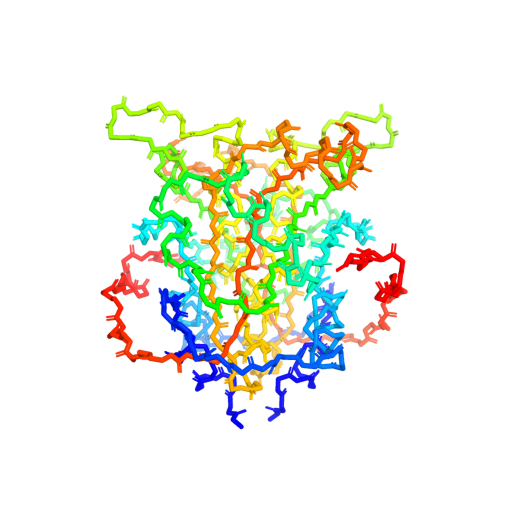 0.629 1 98.88 15 LYS B C 1
ATOM 1545 O O . LYS B 1 15 ? 8.047 -21.75 1.725 1 98.88 15 LYS B O 1
ATOM 1550 N N . TYR B 1 16 ? 7.625 -23.141 0.048 1 98.88 16 TYR B N 1
ATOM 1551 C CA . TYR B 1 16 ? 6.277 -23.453 0.508 1 98.88 16 TYR B CA 1
ATOM 1552 C C . TYR B 1 16 ? 6.098 -24.953 0.712 1 98.88 16 TYR B C 1
ATOM 1554 O O . TYR B 1 16 ? 6.688 -25.75 -0.013 1 98.88 16 TYR B O 1
ATOM 1562 N N . LYS B 1 17 ? 5.262 -25.281 1.677 1 98.62 17 LYS B N 1
ATOM 1563 C CA . LYS B 1 17 ? 4.809 -26.672 1.814 1 98.62 17 LYS B CA 1
ATOM 1564 C C . LYS B 1 17 ? 3.834 -27.031 0.703 1 98.62 17 LYS B C 1
ATOM 1566 O O . LYS B 1 17 ? 3.143 -26.172 0.159 1 98.62 17 LYS B O 1
ATOM 1571 N N . LYS B 1 18 ? 3.758 -28.375 0.422 1 95.88 18 LYS B N 1
ATOM 1572 C CA . LYS B 1 18 ? 2.791 -28.875 -0.552 1 95.88 18 LYS B CA 1
ATOM 1573 C C . LYS B 1 18 ? 1.418 -29.062 0.086 1 95.88 18 LYS B C 1
ATOM 1575 O O . LYS B 1 18 ? 0.938 -30.188 0.21 1 95.88 18 LYS B O 1
ATOM 1580 N N . LYS B 1 19 ? 0.816 -28.047 0.53 1 97.19 19 LYS B N 1
ATOM 1581 C CA . LYS B 1 19 ? -0.512 -28.031 1.136 1 97.19 19 LYS B CA 1
ATOM 1582 C C . LYS B 1 19 ? -1.402 -26.984 0.459 1 97.19 19 LYS B C 1
ATOM 1584 O O . LYS B 1 19 ? -0.939 -25.906 0.103 1 97.19 19 LYS B O 1
ATOM 1589 N N . PRO B 1 20 ? -2.6 -27.375 0.315 1 97.12 20 PRO B N 1
ATOM 1590 C CA . PRO B 1 20 ? -3.498 -26.438 -0.38 1 97.12 20 PRO B CA 1
ATOM 1591 C C . PRO B 1 20 ? -3.893 -25.25 0.481 1 97.12 20 PRO B C 1
ATOM 1593 O O . PRO B 1 20 ? -3.756 -25.297 1.706 1 97.12 20 PRO B O 1
ATOM 1596 N N . VAL B 1 21 ? -4.238 -24.203 -0.142 1 98.69 21 VAL B N 1
ATOM 1597 C CA . VAL B 1 21 ? -4.941 -23.047 0.432 1 98.69 21 VAL B CA 1
ATOM 1598 C C . VAL B 1 21 ? -6.395 -23.062 -0.036 1 98.69 21 VAL B C 1
ATOM 1600 O O . VAL B 1 21 ? -6.668 -23.156 -1.234 1 98.69 21 VAL B O 1
ATOM 1603 N N . SER B 1 22 ? -7.312 -22.938 0.822 1 98.25 22 SER B N 1
ATOM 1604 C CA . SER B 1 22 ? -8.719 -23.078 0.457 1 98.25 22 SER B CA 1
ATOM 1605 C C . SER B 1 22 ? -9.234 -21.828 -0.241 1 98.25 22 SER B C 1
ATOM 1607 O O . SER B 1 22 ? -8.703 -20.734 -0.04 1 98.25 22 SER B O 1
ATOM 1609 N N . ASN B 1 23 ? -10.281 -22.047 -1.006 1 97.62 23 ASN B N 1
ATOM 1610 C CA . ASN B 1 23 ? -10.938 -20.906 -1.625 1 97.62 23 ASN B CA 1
ATOM 1611 C C . ASN B 1 23 ? -11.438 -19.922 -0.579 1 97.62 23 ASN B C 1
ATOM 1613 O O . ASN B 1 23 ? -11.438 -18.703 -0.812 1 97.62 23 ASN B O 1
ATOM 1617 N N . GLU B 1 24 ? -11.906 -20.453 0.486 1 98.44 24 GLU B N 1
ATOM 1618 C CA . GLU B 1 24 ? -12.383 -19.594 1.571 1 98.44 24 GLU B CA 1
ATOM 1619 C C . GLU B 1 24 ? -11.266 -18.703 2.09 1 98.44 24 GLU B C 1
ATOM 1621 O O . GLU B 1 24 ? -11.477 -17.516 2.326 1 98.44 24 GLU B O 1
ATOM 1626 N N . GLN B 1 25 ? -10.086 -19.25 2.287 1 98.75 25 GLN B N 1
ATOM 1627 C CA . GLN B 1 25 ? -8.938 -18.469 2.734 1 98.75 25 GLN B CA 1
ATOM 1628 C C . GLN B 1 25 ? -8.586 -17.391 1.722 1 98.75 25 GLN B C 1
ATOM 1630 O O . GLN B 1 25 ? -8.32 -16.234 2.098 1 98.75 25 GLN B O 1
ATOM 1635 N N . ILE B 1 26 ? -8.633 -17.75 0.446 1 98.88 26 ILE B N 1
ATOM 1636 C CA . ILE B 1 26 ? -8.32 -16.781 -0.607 1 98.88 26 ILE B CA 1
ATOM 1637 C C . ILE B 1 26 ? -9.344 -15.656 -0.596 1 98.88 26 ILE B C 1
ATOM 1639 O O . ILE B 1 26 ? -8.992 -14.484 -0.727 1 98.88 26 ILE B O 1
ATOM 1643 N N . GLN B 1 27 ? -10.594 -16 -0.398 1 98.69 27 GLN B N 1
ATOM 1644 C CA . GLN B 1 27 ? -11.648 -14.992 -0.356 1 98.69 27 GLN B CA 1
ATOM 1645 C C . GLN B 1 27 ? -11.461 -14.047 0.825 1 98.69 27 GLN B C 1
ATOM 1647 O O . GLN B 1 27 ? -11.703 -12.844 0.707 1 98.69 27 GLN B O 1
ATOM 1652 N N . LEU B 1 28 ? -11.039 -14.586 1.956 1 98.88 28 LEU B N 1
ATOM 1653 C CA . LEU B 1 28 ? -10.789 -13.758 3.129 1 98.88 28 LEU B CA 1
ATOM 1654 C C . LEU B 1 28 ? -9.664 -12.766 2.861 1 98.88 28 LEU B C 1
ATOM 1656 O O . LEU B 1 28 ? -9.695 -11.633 3.352 1 98.88 28 LEU B O 1
ATOM 1660 N N . LEU B 1 29 ? -8.617 -13.195 2.074 1 98.94 29 LEU B N 1
ATOM 1661 C CA . LEU B 1 29 ? -7.535 -12.289 1.697 1 98.94 29 LEU B CA 1
ATOM 1662 C C . LEU B 1 29 ? -8.07 -11.117 0.883 1 98.94 29 LEU B C 1
ATOM 1664 O O . LEU B 1 29 ? -7.77 -9.961 1.18 1 98.94 29 LEU B O 1
ATOM 1668 N N . ILE B 1 30 ? -8.898 -11.398 -0.105 1 98.88 30 ILE B N 1
ATOM 1669 C CA . ILE B 1 30 ? -9.391 -10.367 -1.011 1 98.88 30 ILE B CA 1
ATOM 1670 C C . ILE B 1 30 ? -10.43 -9.508 -0.297 1 98.88 30 ILE B C 1
ATOM 1672 O O . ILE B 1 30 ? -10.508 -8.297 -0.523 1 98.88 30 ILE B O 1
ATOM 1676 N N . GLN B 1 31 ? -11.188 -10.125 0.586 1 98.81 31 GLN B N 1
ATOM 1677 C CA . GLN B 1 31 ? -12.133 -9.352 1.39 1 98.81 31 GLN B CA 1
ATOM 1678 C C . GLN B 1 31 ? -11.406 -8.297 2.219 1 98.81 31 GLN B C 1
ATOM 1680 O O . GLN B 1 31 ? -11.883 -7.172 2.359 1 98.81 31 GLN B O 1
ATOM 1685 N N . ALA B 1 32 ? -10.273 -8.672 2.803 1 98.88 32 ALA B N 1
ATOM 1686 C CA . ALA B 1 32 ? -9.469 -7.691 3.525 1 98.88 32 ALA B CA 1
ATOM 1687 C C . ALA B 1 32 ? -9.008 -6.57 2.6 1 98.88 32 ALA B C 1
ATOM 1689 O O . ALA B 1 32 ? -9.031 -5.395 2.979 1 98.88 32 ALA B O 1
ATOM 1690 N N . ALA B 1 33 ? -8.609 -6.879 1.381 1 98.88 33 ALA B N 1
ATOM 1691 C CA . ALA B 1 33 ? -8.102 -5.918 0.407 1 98.88 33 ALA B CA 1
ATOM 1692 C C . ALA B 1 33 ? -9.188 -4.914 0.014 1 98.88 33 ALA B C 1
ATOM 1694 O O . ALA B 1 33 ? -8.914 -3.725 -0.148 1 98.88 33 ALA B O 1
ATOM 1695 N N . VAL B 1 34 ? -10.406 -5.332 -0.101 1 98.56 34 VAL B N 1
ATOM 1696 C CA . VAL B 1 34 ? -11.539 -4.535 -0.554 1 98.56 34 VAL B CA 1
ATOM 1697 C C . VAL B 1 34 ? -11.758 -3.363 0.399 1 98.56 34 VAL B C 1
ATOM 1699 O O . VAL B 1 34 ? -12.227 -2.299 -0.014 1 98.56 34 VAL B O 1
ATOM 1702 N N . GLU B 1 35 ? -11.344 -3.512 1.59 1 98.75 35 GLU B N 1
ATOM 1703 C CA . GLU B 1 35 ? -11.617 -2.516 2.621 1 98.75 35 GLU B CA 1
ATOM 1704 C C . GLU B 1 35 ? -10.602 -1.374 2.566 1 98.75 35 GLU B C 1
ATOM 1706 O O . GLU B 1 35 ? -10.789 -0.341 3.213 1 98.75 35 GLU B O 1
ATOM 1711 N N . ALA B 1 36 ? -9.508 -1.536 1.773 1 98.75 36 ALA B N 1
ATOM 1712 C CA . ALA B 1 36 ? -8.508 -0.477 1.679 1 98.75 36 ALA B CA 1
ATOM 1713 C C . ALA B 1 36 ? -9.086 0.77 1.019 1 98.75 36 ALA B C 1
ATOM 1715 O O . ALA B 1 36 ? -9.969 0.673 0.163 1 98.75 36 ALA B O 1
ATOM 1716 N N . PRO B 1 37 ? -8.672 1.994 1.419 1 98.81 37 PRO B N 1
ATOM 1717 C CA . PRO B 1 37 ? -9.109 3.199 0.712 1 98.81 37 PRO B CA 1
ATOM 1718 C C . PRO B 1 37 ? -8.531 3.297 -0.699 1 98.81 37 PRO B C 1
ATOM 1720 O O . PRO B 1 37 ? -7.559 2.613 -1.021 1 98.81 37 PRO B O 1
ATOM 1723 N N . SER B 1 38 ? -9.156 4.004 -1.531 1 98.75 38 SER B N 1
ATOM 1724 C CA . SER B 1 38 ? -8.703 4.418 -2.855 1 98.75 38 SER B CA 1
ATOM 1725 C C . SER B 1 38 ? -9.148 5.844 -3.17 1 98.75 38 SER B C 1
ATOM 1727 O O . SER B 1 38 ? -10.133 6.332 -2.613 1 98.75 38 SER B O 1
ATOM 1729 N N . TRP B 1 39 ? -8.289 6.527 -3.932 1 98.75 39 TRP B N 1
ATOM 1730 C CA . TRP B 1 39 ? -8.617 7.906 -4.285 1 98.75 39 TRP B CA 1
ATOM 1731 C C . TRP B 1 39 ? -10.023 8 -4.852 1 98.75 39 TRP B C 1
ATOM 1733 O O . TRP B 1 39 ? -10.336 7.383 -5.871 1 98.75 39 TRP B O 1
ATOM 1743 N N . LYS B 1 40 ? -10.891 8.844 -4.172 1 97.56 40 LYS B N 1
ATOM 1744 C CA . LYS B 1 40 ? -12.289 9.055 -4.539 1 97.56 40 LYS B CA 1
ATOM 1745 C C . LYS B 1 40 ? -13.055 7.738 -4.574 1 97.56 40 LYS B C 1
ATOM 1747 O O . LYS B 1 40 ? -13.953 7.562 -5.398 1 97.56 40 LYS B O 1
ATOM 1752 N N . ASN B 1 41 ? -12.602 6.77 -3.744 1 98.25 41 ASN B N 1
ATOM 1753 C CA . ASN B 1 41 ? -13.227 5.453 -3.676 1 98.25 41 ASN B CA 1
ATOM 1754 C C . ASN B 1 41 ? -13.336 4.812 -5.055 1 98.25 41 ASN B C 1
ATOM 1756 O O . ASN B 1 41 ? -14.328 4.145 -5.355 1 98.25 41 ASN B O 1
ATOM 1760 N N . SER B 1 42 ? -12.297 4.984 -5.875 1 98.44 42 SER B N 1
ATOM 1761 C CA . SER B 1 42 ? -12.312 4.508 -7.258 1 98.44 42 SER B CA 1
ATOM 1762 C C . SER B 1 42 ? -12.227 2.986 -7.316 1 98.44 42 SER B C 1
ATOM 1764 O O . SER B 1 42 ? -12.602 2.377 -8.32 1 98.44 42 SER B O 1
ATOM 1766 N N . GLN B 1 43 ? -11.703 2.305 -6.34 1 98.75 43 GLN B N 1
ATOM 1767 C CA . GLN B 1 43 ? -11.68 0.852 -6.199 1 98.75 43 GLN B CA 1
ATOM 1768 C C . GLN B 1 43 ? -11.219 0.186 -7.492 1 98.75 43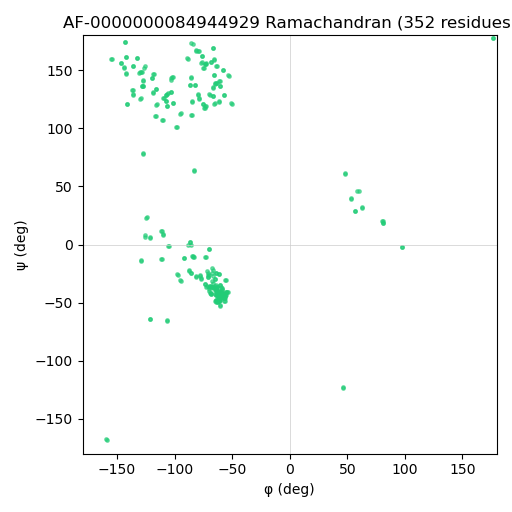 GLN B C 1
ATOM 1770 O O . GLN B 1 43 ? -11.891 -0.707 -8.016 1 98.75 43 GLN B O 1
ATOM 1775 N N . THR B 1 44 ? -9.969 0.51 -7.891 1 98.88 44 THR B N 1
ATOM 1776 C CA . THR B 1 44 ? -9.484 0.145 -9.219 1 98.88 44 THR B CA 1
ATOM 1777 C C . THR B 1 44 ? -8.781 -1.21 -9.188 1 98.88 44 THR B C 1
ATOM 1779 O O . THR B 1 44 ? -8.523 -1.807 -10.234 1 98.88 44 THR B O 1
ATOM 1782 N N . ALA B 1 45 ? -8.469 -1.776 -8.031 1 98.94 45 ALA B N 1
ATOM 1783 C CA . ALA B 1 45 ? -7.719 -3.023 -7.902 1 98.94 45 ALA B CA 1
ATOM 1784 C C . ALA B 1 45 ? -8.484 -4.191 -8.508 1 98.94 45 ALA B C 1
ATOM 1786 O O . ALA B 1 45 ? -9.703 -4.289 -8.352 1 98.94 45 ALA B O 1
ATOM 1787 N N . ARG B 1 46 ? -7.797 -5.055 -9.203 1 98.94 46 ARG B N 1
ATOM 1788 C CA . ARG B 1 46 ? -8.305 -6.316 -9.727 1 98.94 46 ARG B CA 1
ATOM 1789 C C . ARG B 1 46 ? -7.371 -7.473 -9.375 1 98.94 46 ARG B C 1
ATOM 1791 O O . ARG B 1 46 ? -6.152 -7.297 -9.336 1 98.94 46 ARG B O 1
ATOM 1798 N N . TYR B 1 47 ? -8.008 -8.633 -9.203 1 98.94 47 TYR B N 1
ATOM 1799 C CA . TYR B 1 47 ? -7.254 -9.805 -8.789 1 98.94 47 TYR B CA 1
ATOM 1800 C C . TYR B 1 47 ? -7.559 -11 -9.695 1 98.94 47 TYR B C 1
ATOM 1802 O O . TYR B 1 47 ? -8.727 -11.352 -9.883 1 98.94 47 TYR B O 1
ATOM 1810 N N . HIS B 1 48 ? -6.555 -11.594 -10.266 1 98.94 48 HIS B N 1
ATOM 1811 C CA . HIS B 1 48 ? -6.621 -12.836 -11.023 1 98.94 48 HIS B CA 1
ATOM 1812 C C . HIS B 1 48 ? -5.938 -13.977 -10.281 1 98.94 48 HIS B C 1
ATOM 1814 O O . HIS B 1 48 ? -4.707 -14.031 -10.211 1 98.94 48 HIS B O 1
ATOM 1820 N N . VAL B 1 49 ? -6.777 -14.906 -9.75 1 98.94 49 VAL B N 1
ATOM 1821 C CA . VAL B 1 49 ? -6.305 -15.93 -8.82 1 98.94 49 VAL B CA 1
ATOM 1822 C C . VAL B 1 49 ? -6.137 -17.25 -9.562 1 98.94 49 VAL B C 1
ATOM 1824 O O . VAL B 1 49 ? -7.094 -17.781 -10.125 1 98.94 49 VAL B O 1
ATOM 1827 N N . ILE B 1 50 ? -4.949 -17.781 -9.539 1 98.94 50 ILE B N 1
ATOM 1828 C CA . ILE B 1 50 ? -4.641 -19.047 -10.18 1 98.94 50 ILE B CA 1
ATOM 1829 C C . ILE B 1 50 ? -4.465 -20.141 -9.125 1 98.94 50 ILE B C 1
ATOM 1831 O O . ILE B 1 50 ? -3.553 -20.062 -8.297 1 98.94 50 ILE B O 1
ATOM 1835 N N . THR B 1 51 ? -5.312 -21.219 -9.172 1 98.19 51 THR B N 1
ATOM 1836 C CA . THR B 1 51 ? -5.234 -22.297 -8.195 1 98.19 51 THR B CA 1
ATOM 1837 C C . THR B 1 51 ? -5.176 -23.656 -8.891 1 98.19 51 THR B C 1
ATOM 1839 O O . THR B 1 51 ? -4.867 -24.672 -8.258 1 98.19 51 THR B O 1
ATOM 1842 N N . SER B 1 52 ? -5.496 -23.641 -10.219 1 97.31 52 SER B N 1
ATOM 1843 C CA . SER B 1 52 ? -5.402 -24.891 -10.977 1 97.31 52 SER B CA 1
ATOM 1844 C C . SER B 1 52 ? -3.953 -25.328 -11.156 1 97.31 52 SER B C 1
ATOM 1846 O O . SER B 1 52 ? -3.141 -24.578 -11.703 1 97.31 52 SER B O 1
ATOM 1848 N N . GLN B 1 53 ? -3.693 -26.578 -10.812 1 96.94 53 GLN B N 1
ATOM 1849 C CA . GLN B 1 53 ? -2.307 -27.047 -10.828 1 96.94 53 GLN B CA 1
ATOM 1850 C C . GLN B 1 53 ? -1.719 -26.969 -12.234 1 96.94 53 GLN B C 1
ATOM 1852 O O . GLN B 1 53 ? -0.607 -26.469 -12.422 1 96.94 53 GLN B O 1
ATOM 1857 N N . PRO B 1 54 ? -2.441 -27.422 -13.273 1 98.12 54 PRO B N 1
ATOM 1858 C CA . PRO B 1 54 ? -1.866 -27.297 -14.617 1 98.12 54 PRO B CA 1
ATOM 1859 C C . PRO B 1 54 ? -1.603 -25.859 -15.023 1 98.12 54 PRO B C 1
ATOM 1861 O O . PRO B 1 54 ? -0.57 -25.562 -15.625 1 98.12 54 PRO B O 1
ATOM 1864 N N . LEU B 1 55 ? -2.523 -24.922 -14.68 1 98.69 55 LEU B N 1
ATOM 1865 C CA . LEU B 1 55 ? -2.348 -23.531 -15.055 1 98.69 55 LEU B CA 1
ATOM 1866 C C . LEU B 1 55 ? -1.24 -22.875 -14.234 1 98.69 55 LEU B C 1
ATOM 1868 O O . LEU B 1 55 ? -0.512 -22.016 -14.734 1 98.69 55 LEU B O 1
ATOM 1872 N N . LEU B 1 56 ? -1.146 -23.266 -12.977 1 98.69 56 LEU B N 1
ATOM 1873 C CA . LEU B 1 56 ? -0.046 -22.766 -12.156 1 98.69 56 LEU B CA 1
ATOM 1874 C C . LEU B 1 56 ? 1.299 -23.094 -12.797 1 98.69 56 LEU B C 1
ATOM 1876 O O . LEU B 1 56 ? 2.176 -22.234 -12.883 1 98.69 56 LEU B O 1
ATOM 1880 N N . ASN B 1 57 ? 1.44 -24.344 -13.195 1 98.5 57 ASN B N 1
ATOM 1881 C CA . ASN B 1 57 ? 2.691 -24.781 -13.812 1 98.5 57 ASN B CA 1
ATOM 1882 C C . ASN B 1 57 ? 2.98 -24 -15.094 1 98.5 57 ASN B C 1
ATOM 1884 O O . ASN B 1 57 ? 4.102 -23.516 -15.297 1 98.5 57 ASN B O 1
ATOM 1888 N N . GLU B 1 58 ? 1.979 -23.906 -15.922 1 98.81 58 GLU B N 1
ATOM 1889 C CA . GLU B 1 58 ? 2.137 -23.172 -17.172 1 98.81 58 GLU B CA 1
ATOM 1890 C C . GLU B 1 58 ? 2.471 -21.703 -16.906 1 98.81 58 GLU B C 1
ATOM 1892 O O . GLU B 1 58 ? 3.342 -21.125 -17.562 1 98.81 58 GLU B O 1
ATOM 1897 N N . PHE B 1 59 ? 1.791 -21.078 -15.93 1 98.94 59 PHE B N 1
ATOM 1898 C CA . PHE B 1 59 ? 2.002 -19.688 -15.57 1 98.94 59 PHE B CA 1
ATOM 1899 C C . PHE B 1 59 ? 3.438 -19.453 -15.109 1 98.94 59 PHE B C 1
ATOM 1901 O O . PHE B 1 59 ? 4.105 -18.531 -15.586 1 98.94 59 PHE B O 1
ATOM 1908 N N . LYS B 1 60 ? 3.865 -20.281 -14.141 1 98.88 60 LYS B N 1
ATOM 1909 C CA . LYS B 1 60 ? 5.223 -20.125 -13.625 1 98.88 60 LYS B CA 1
ATOM 1910 C C . LYS B 1 60 ? 6.25 -20.234 -14.75 1 98.88 60 LYS B C 1
ATOM 1912 O O . LYS B 1 60 ? 7.145 -19.391 -14.859 1 98.88 60 LYS B O 1
ATOM 1917 N N . GLU B 1 61 ? 6.039 -21.172 -15.602 1 98.75 61 GLU B N 1
ATOM 1918 C CA . GLU B 1 61 ? 7 -21.438 -16.672 1 98.75 61 GLU B CA 1
ATOM 1919 C C . GLU B 1 61 ? 7 -20.312 -17.703 1 98.75 61 GLU B C 1
ATOM 1921 O O . GLU B 1 61 ? 8.062 -19.891 -18.156 1 98.75 61 GLU B O 1
ATOM 1926 N N . ARG B 1 62 ? 5.871 -19.781 -18.047 1 98.81 62 ARG B N 1
ATOM 1927 C CA . ARG B 1 62 ? 5.75 -18.891 -19.188 1 98.81 62 ARG B CA 1
ATOM 1928 C C . ARG B 1 62 ? 5.867 -17.438 -18.766 1 98.81 62 ARG B C 1
ATOM 1930 O O . ARG B 1 62 ? 6.336 -16.594 -19.531 1 98.81 62 ARG B O 1
ATOM 1937 N N . CYS B 1 63 ? 5.426 -17.125 -17.562 1 98.94 63 CYS B N 1
ATOM 1938 C CA . CYS B 1 63 ? 5.164 -15.719 -17.25 1 98.94 63 CYS B CA 1
ATOM 1939 C C . CYS B 1 63 ? 6.172 -15.188 -16.234 1 98.94 63 CYS B C 1
ATOM 1941 O O . CYS B 1 63 ? 6.242 -13.977 -16 1 98.94 63 CYS B O 1
ATOM 1943 N N . LEU B 1 64 ? 6.918 -16.109 -15.617 1 98.94 64 LEU B N 1
ATOM 1944 C CA . LEU B 1 64 ? 7.879 -15.68 -14.609 1 98.94 64 LEU B CA 1
ATOM 1945 C C . LEU B 1 64 ? 9.297 -16.047 -15.023 1 98.94 64 LEU B C 1
ATOM 1947 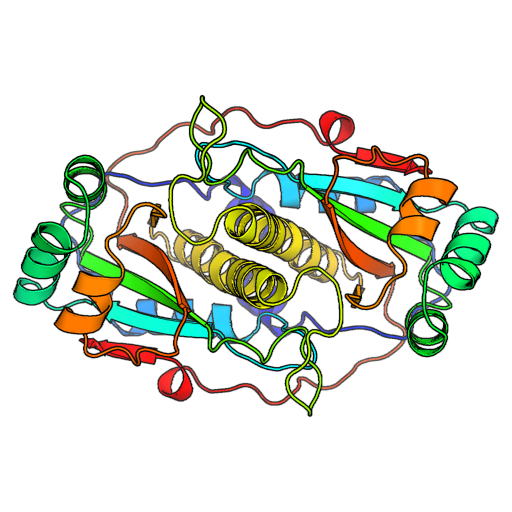O O . LEU B 1 64 ? 9.516 -17.062 -15.688 1 98.94 64 LEU B O 1
ATOM 1951 N N . PRO B 1 65 ? 10.258 -15.195 -14.633 1 98.81 65 PRO B N 1
ATOM 1952 C CA . PRO B 1 65 ? 11.641 -15.609 -14.852 1 98.81 65 PRO B CA 1
ATOM 1953 C C . PRO B 1 65 ? 12.039 -16.812 -14 1 98.81 65 PRO B C 1
ATOM 1955 O O . PRO B 1 65 ? 11.359 -17.125 -13.023 1 98.81 65 PRO B O 1
ATOM 1958 N N . GLU B 1 66 ? 13.148 -17.375 -14.273 1 98.69 66 GLU B N 1
ATOM 1959 C CA . GLU B 1 66 ? 13.586 -18.625 -13.641 1 98.69 66 GLU B CA 1
ATOM 1960 C C . GLU B 1 66 ? 13.664 -18.469 -12.125 1 98.69 66 GLU B C 1
ATOM 1962 O O . GLU B 1 66 ? 13.25 -19.359 -11.383 1 98.69 66 GLU B O 1
ATOM 1967 N N . PHE B 1 67 ? 14.227 -17.406 -11.648 1 98.62 67 PHE B N 1
ATOM 1968 C CA . PHE B 1 67 ? 14.398 -17.25 -10.211 1 98.62 67 PHE B CA 1
ATOM 1969 C C . PHE B 1 67 ? 13.055 -17.156 -9.508 1 98.62 67 PHE B C 1
ATOM 1971 O O . PHE B 1 67 ? 12.891 -17.672 -8.398 1 98.62 67 PHE B O 1
ATOM 1978 N N . ASN B 1 68 ? 12.047 -16.531 -10.125 1 98.88 68 ASN B N 1
ATOM 1979 C CA . ASN B 1 68 ? 10.727 -16.453 -9.516 1 98.88 68 ASN B CA 1
ATOM 1980 C C . ASN B 1 68 ? 9.969 -17.766 -9.641 1 98.88 68 ASN B C 1
ATOM 1982 O O . ASN B 1 68 ? 9.148 -18.094 -8.781 1 98.88 68 ASN B O 1
ATOM 1986 N N . GLN B 1 69 ? 10.266 -18.531 -10.719 1 98.88 69 GLN B N 1
ATOM 1987 C CA . GLN B 1 69 ? 9.742 -19.891 -10.781 1 98.88 69 GLN B CA 1
ATOM 1988 C C . GLN B 1 69 ? 10.188 -20.703 -9.562 1 98.88 69 GLN B C 1
ATOM 1990 O O . GLN B 1 69 ? 9.375 -21.391 -8.945 1 98.88 69 GLN B O 1
ATOM 1995 N N . GLU B 1 70 ? 11.422 -20.578 -9.25 1 98.81 70 GLU B N 1
ATOM 1996 C CA . GLU B 1 70 ? 11.969 -21.312 -8.117 1 98.81 70 GLU B CA 1
ATOM 1997 C C . GLU B 1 70 ? 11.391 -20.797 -6.797 1 98.81 70 GLU B C 1
ATOM 1999 O O . GLU B 1 70 ? 11.039 -21.594 -5.918 1 98.81 70 GLU B O 1
ATOM 2004 N N . ASN B 1 71 ? 11.258 -19.469 -6.621 1 98.81 71 ASN B N 1
ATOM 2005 C CA . ASN B 1 71 ? 10.812 -18.828 -5.391 1 98.81 71 ASN B CA 1
ATOM 2006 C C . ASN B 1 71 ? 9.375 -19.203 -5.051 1 98.81 71 ASN B C 1
ATOM 2008 O O . ASN B 1 71 ? 8.977 -19.172 -3.885 1 98.81 71 ASN B O 1
ATOM 2012 N N . CYS B 1 72 ? 8.586 -19.594 -6.105 1 98.81 72 CYS B N 1
ATOM 2013 C CA . CYS B 1 72 ? 7.188 -19.906 -5.848 1 98.81 72 CYS B CA 1
ATOM 2014 C C . CYS B 1 72 ? 6.844 -21.312 -6.344 1 98.81 72 CYS B C 1
ATOM 2016 O O . CYS B 1 72 ? 5.688 -21.594 -6.652 1 98.81 72 CYS B O 1
ATOM 2018 N N . LYS B 1 73 ? 7.82 -22.156 -6.473 1 98.12 73 LYS B N 1
ATOM 2019 C CA . LYS B 1 73 ? 7.699 -23.453 -7.121 1 98.12 73 LYS B CA 1
ATOM 2020 C C . LYS B 1 73 ? 6.562 -24.266 -6.516 1 98.12 73 LYS B C 1
ATOM 2022 O O . LYS B 1 73 ? 5.766 -24.875 -7.238 1 98.12 73 LYS B O 1
ATOM 2027 N N . ASP B 1 74 ? 6.398 -24.234 -5.168 1 98.44 74 ASP B N 1
ATOM 2028 C CA . ASP B 1 74 ? 5.414 -25.078 -4.504 1 98.44 74 ASP B CA 1
ATOM 2029 C C . ASP B 1 74 ? 4.254 -24.266 -3.957 1 98.44 74 ASP B C 1
ATOM 2031 O O . ASP B 1 74 ? 3.451 -24.766 -3.164 1 98.44 74 ASP B O 1
ATOM 2035 N N . ALA B 1 75 ? 4.23 -22.953 -4.324 1 98.81 75 ALA B N 1
ATOM 2036 C CA . ALA B 1 75 ? 3.088 -22.141 -3.904 1 98.81 75 ALA B CA 1
ATOM 2037 C C . ALA B 1 75 ? 1.805 -22.609 -4.586 1 98.81 75 ALA B C 1
ATOM 2039 O O . ALA B 1 75 ? 1.734 -22.672 -5.816 1 98.81 75 ALA B O 1
ATOM 2040 N N . PRO B 1 76 ? 0.782 -22.875 -3.84 1 98.88 76 PRO B N 1
ATOM 2041 C CA . PRO B 1 76 ? -0.445 -23.422 -4.43 1 98.88 76 PRO B CA 1
ATOM 2042 C C . PRO B 1 76 ? -1.359 -22.328 -4.988 1 98.88 76 PRO B C 1
ATOM 2044 O O . PRO B 1 76 ? -2.367 -22.641 -5.633 1 98.88 76 PRO B O 1
ATOM 2047 N N . VAL B 1 77 ? -1.112 -21.047 -4.746 1 98.94 77 VAL B N 1
ATOM 2048 C CA . VAL B 1 77 ? -1.91 -19.938 -5.227 1 98.94 77 VAL B CA 1
ATOM 2049 C C . VAL B 1 77 ? -0.991 -18.828 -5.742 1 98.94 77 VAL B C 1
ATOM 2051 O O . VAL B 1 77 ? -0.006 -18.469 -5.086 1 98.94 77 VAL B O 1
ATOM 2054 N N . LEU B 1 78 ? -1.225 -18.375 -6.887 1 98.94 78 LEU B N 1
ATOM 2055 C CA . LEU B 1 78 ? -0.674 -17.125 -7.391 1 98.94 78 LEU B CA 1
ATOM 2056 C C . LEU B 1 78 ? -1.783 -16.109 -7.672 1 98.94 78 LEU B C 1
ATOM 2058 O O . LEU B 1 78 ? -2.834 -16.469 -8.203 1 98.94 78 LEU B O 1
ATOM 2062 N N . ILE B 1 79 ? -1.592 -14.922 -7.246 1 99 79 ILE B N 1
ATOM 2063 C CA . ILE B 1 79 ? -2.541 -13.844 -7.488 1 99 79 ILE B CA 1
ATOM 2064 C C . ILE B 1 79 ? -1.882 -12.758 -8.336 1 99 79 ILE B C 1
ATOM 2066 O O . ILE B 1 79 ? -0.96 -12.078 -7.875 1 99 79 ILE B O 1
ATOM 2070 N N . VAL B 1 80 ? -2.301 -12.602 -9.562 1 99 80 VAL B N 1
ATOM 2071 C CA . VAL B 1 80 ? -1.917 -11.438 -10.352 1 99 80 VAL B CA 1
ATOM 2072 C C . VAL B 1 80 ? -2.703 -10.211 -9.891 1 99 80 VAL B C 1
ATOM 2074 O O . VAL B 1 80 ? -3.936 -10.227 -9.883 1 99 80 VAL B O 1
ATOM 2077 N N . THR B 1 81 ? -2.012 -9.188 -9.469 1 98.94 81 THR B N 1
ATOM 2078 C CA . THR B 1 81 ? -2.65 -7.973 -8.969 1 98.94 81 THR B CA 1
ATOM 2079 C C . THR B 1 81 ? -2.494 -6.832 -9.969 1 98.94 81 THR B C 1
ATOM 2081 O O . THR B 1 81 ? -1.391 -6.574 -10.461 1 98.94 81 THR B O 1
ATOM 2084 N N . SER B 1 82 ? -3.531 -6.223 -10.289 1 98.94 82 SER B N 1
ATOM 2085 C CA . SER B 1 82 ? -3.592 -5.176 -11.305 1 98.94 82 SER B CA 1
ATOM 2086 C C . SER B 1 82 ? -4.566 -4.074 -10.906 1 98.94 82 SER B C 1
ATOM 2088 O O . SER B 1 82 ? -5.156 -4.121 -9.828 1 98.94 82 SER B O 1
ATOM 2090 N N . PHE B 1 83 ? -4.621 -3.004 -11.695 1 98.94 83 PHE B N 1
ATOM 2091 C CA . PHE B 1 83 ? -5.625 -1.968 -11.477 1 98.94 83 PHE B CA 1
ATOM 2092 C C . PHE B 1 83 ? -6.102 -1.393 -12.805 1 98.94 83 PHE B C 1
ATOM 2094 O O . PHE B 1 83 ? -5.402 -1.491 -13.82 1 98.94 83 PHE B O 1
ATOM 2101 N N . ILE B 1 84 ? -7.336 -0.907 -12.789 1 98.81 84 ILE B N 1
ATOM 2102 C CA . ILE B 1 84 ? -7.879 -0.156 -13.922 1 98.81 84 ILE B CA 1
ATOM 2103 C C . ILE B 1 84 ? -7.246 1.234 -13.969 1 98.81 84 ILE B C 1
ATOM 2105 O O . ILE B 1 84 ? -7.41 2.025 -13.031 1 98.81 84 ILE B O 1
ATOM 2109 N N . PRO B 1 85 ? -6.531 1.57 -15.078 1 98.62 85 PRO B N 1
ATOM 2110 C CA . PRO B 1 85 ? -5.777 2.826 -15.117 1 98.62 85 PRO B CA 1
ATOM 2111 C C . PRO B 1 85 ? -6.664 4.035 -15.406 1 98.62 85 PRO B C 1
ATOM 2113 O O . PRO B 1 85 ? -7.832 3.877 -15.773 1 98.62 85 PRO B O 1
ATOM 2116 N N . ASN B 1 86 ? -6.059 5.211 -15.156 1 98.5 86 ASN B N 1
ATOM 2117 C CA . ASN B 1 86 ? -6.648 6.5 -15.508 1 98.5 86 ASN B CA 1
ATOM 2118 C C . ASN B 1 86 ? -7.957 6.738 -14.766 1 98.5 86 ASN B C 1
ATOM 2120 O O . ASN B 1 86 ? -8.906 7.277 -15.328 1 98.5 86 ASN B O 1
ATOM 2124 N N . ARG B 1 87 ? -8.023 6.18 -13.523 1 98.56 87 ARG B N 1
ATOM 2125 C CA . ARG B 1 87 ? -9.172 6.41 -12.648 1 98.56 87 ARG B CA 1
ATOM 2126 C C . ARG B 1 87 ? -8.734 7.043 -11.328 1 98.56 87 ARG B C 1
ATOM 2128 O O . ARG B 1 87 ? -9.078 8.195 -11.047 1 98.56 87 ARG B O 1
ATOM 2135 N N . SER B 1 88 ? -7.934 6.34 -10.531 1 98.75 88 SER B N 1
ATOM 2136 C CA . SER B 1 88 ? -7.363 6.91 -9.32 1 98.75 88 SER B CA 1
ATOM 2137 C C . SER B 1 88 ? -6.387 8.039 -9.641 1 98.75 88 SER B C 1
ATOM 2139 O O . SER B 1 88 ? -5.426 7.84 -10.391 1 98.75 88 SER B O 1
ATOM 2141 N N . GLY B 1 89 ? -6.648 9.242 -9.125 1 98.5 89 GLY B N 1
ATOM 2142 C CA . GLY B 1 89 ? -5.777 10.367 -9.414 1 98.5 89 GLY B CA 1
ATOM 2143 C C . GLY B 1 89 ? -6.055 11 -10.766 1 98.5 89 GLY B C 1
ATOM 2144 O O . GLY B 1 89 ? -5.168 11.617 -11.359 1 98.5 89 GLY B O 1
ATOM 2145 N N . PHE B 1 90 ? -7.199 10.781 -11.281 1 98.62 90 PHE B N 1
ATOM 2146 C CA . PHE B 1 90 ? -7.574 11.375 -12.555 1 98.62 90 PHE B CA 1
ATOM 2147 C C . PHE B 1 90 ? -8.891 12.133 -12.438 1 98.62 90 PHE B C 1
ATOM 2149 O O . PHE B 1 90 ? -9.734 11.797 -11.594 1 98.62 90 PHE B O 1
ATOM 2156 N N . GLU B 1 91 ? -8.969 13.148 -13.328 1 97.69 91 GLU B N 1
ATOM 2157 C CA . GLU B 1 91 ? -10.203 13.914 -13.43 1 97.69 91 GLU B CA 1
ATOM 2158 C C . GLU B 1 91 ? -11.203 13.227 -14.352 1 97.69 91 GLU B C 1
ATOM 2160 O O . GLU B 1 91 ? -10.852 12.273 -15.062 1 97.69 91 GLU B O 1
ATOM 2165 N N . ARG B 1 92 ? -12.414 13.727 -14.422 1 95.75 92 ARG B N 1
ATOM 2166 C CA . ARG B 1 92 ? -13.484 13.109 -15.195 1 95.75 92 ARG B CA 1
ATOM 2167 C C . ARG B 1 92 ? -13.18 13.172 -16.688 1 95.75 92 ARG B C 1
ATOM 2169 O O . ARG B 1 92 ? -13.602 12.297 -17.453 1 95.75 92 ARG B O 1
ATOM 2176 N N . ASP B 1 93 ? -12.422 14.141 -17.062 1 96.44 93 ASP B N 1
ATOM 2177 C CA . ASP B 1 93 ? -12.125 14.312 -18.484 1 96.44 93 ASP B CA 1
ATOM 2178 C C . ASP B 1 93 ? -10.938 13.445 -18.906 1 96.44 93 ASP B C 1
ATOM 2180 O O . ASP B 1 93 ? -10.469 13.539 -20.047 1 96.44 93 ASP B O 1
ATOM 2184 N N . GLY B 1 94 ? -10.391 12.719 -17.938 1 95.31 94 GLY B N 1
ATOM 2185 C CA . GLY B 1 94 ? -9.328 11.781 -18.266 1 95.31 94 GLY B CA 1
ATOM 2186 C C . GLY B 1 94 ? -7.941 12.336 -18.016 1 95.31 94 GLY B C 1
ATOM 2187 O O . GLY B 1 94 ? -6.941 11.625 -18.172 1 95.31 94 GLY B O 1
ATOM 2188 N N . THR B 1 95 ? -7.855 13.555 -17.594 1 98.06 95 THR B N 1
ATOM 2189 C CA . THR B 1 95 ? -6.547 14.141 -17.328 1 98.06 95 THR B CA 1
ATOM 2190 C C . THR B 1 95 ? -6.082 13.812 -15.906 1 98.06 95 THR B C 1
ATOM 2192 O O . THR B 1 95 ? -6.895 13.734 -14.984 1 98.06 95 THR B O 1
ATOM 2195 N N . PRO B 1 96 ? -4.809 13.594 -15.773 1 98.5 96 PRO B N 1
ATOM 2196 C CA . PRO B 1 96 ? -4.32 13.352 -14.414 1 98.5 96 PRO B CA 1
ATOM 2197 C C . PRO B 1 96 ? -4.574 14.523 -13.469 1 98.5 96 PRO B C 1
ATOM 2199 O O . PRO B 1 96 ? -4.445 15.68 -13.875 1 98.5 96 PRO B O 1
ATOM 2202 N N . SER B 1 97 ? -4.941 14.25 -12.242 1 98.38 97 SER B N 1
ATOM 2203 C CA . SER B 1 97 ? -5.188 15.281 -11.242 1 98.38 97 SER B CA 1
ATOM 2204 C C . SER B 1 97 ? -3.889 15.953 -10.805 1 98.38 97 SER B C 1
ATOM 2206 O O . SER B 1 97 ? -3.9 17.078 -10.312 1 98.38 97 SER B O 1
ATOM 2208 N N . ASN B 1 98 ? -2.785 15.266 -10.906 1 98.25 98 ASN B N 1
ATOM 2209 C CA . ASN B 1 98 ? -1.464 15.82 -10.617 1 98.25 98 ASN B CA 1
ATOM 2210 C C . ASN B 1 98 ? -0.36 15.016 -11.297 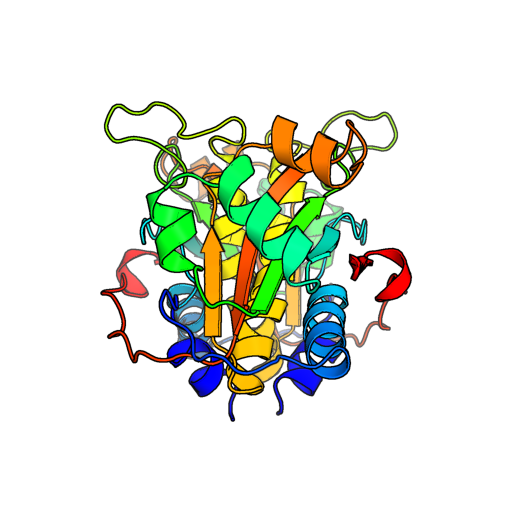1 98.25 98 ASN B C 1
ATOM 2212 O O . ASN B 1 98 ? -0.638 14.156 -12.141 1 98.25 98 ASN B O 1
ATOM 2216 N N . GLU B 1 99 ? 0.87 15.227 -10.969 1 98 99 GLU B N 1
ATOM 2217 C CA . GLU B 1 99 ? 2.045 14.781 -11.711 1 98 99 GLU B CA 1
ATOM 2218 C C . GLU B 1 99 ? 2.254 13.281 -11.562 1 98 99 GLU B C 1
ATOM 2220 O O . GLU B 1 99 ? 3.016 12.68 -12.32 1 98 99 GLU B O 1
ATOM 2225 N N . LEU B 1 100 ? 1.533 12.562 -10.641 1 98.56 100 LEU B N 1
ATOM 2226 C CA . LEU B 1 100 ? 1.794 11.156 -10.367 1 98.56 100 LEU B CA 1
ATOM 2227 C C . LEU B 1 100 ? 1.006 10.266 -11.328 1 98.56 100 LEU B C 1
ATOM 2229 O O . LEU B 1 100 ? 1.315 9.078 -11.477 1 98.56 100 LEU B O 1
ATOM 2233 N N . ALA B 1 101 ? -0.052 10.766 -11.883 1 98.44 101 ALA B N 1
ATOM 2234 C CA . ALA B 1 101 ? -0.881 10.016 -12.828 1 98.44 101 ALA B CA 1
ATOM 2235 C C . ALA B 1 101 ? -1.174 8.609 -12.305 1 98.44 101 ALA B C 1
ATOM 2237 O O . ALA B 1 101 ? -1.673 8.453 -11.188 1 98.44 101 ALA B O 1
ATOM 2238 N N . ASN B 1 102 ? -0.819 7.59 -13.07 1 98.75 102 ASN B N 1
ATOM 2239 C CA . ASN B 1 102 ? -1.151 6.223 -12.695 1 98.75 102 ASN B CA 1
ATOM 2240 C C . ASN B 1 102 ? -0.338 5.754 -11.492 1 98.75 102 ASN B C 1
ATOM 2242 O O . ASN B 1 102 ? -0.562 4.66 -10.977 1 98.75 102 ASN B O 1
ATOM 2246 N N . GLY B 1 103 ? 0.587 6.609 -11.039 1 98.88 103 GLY B N 1
ATOM 2247 C CA . GLY B 1 103 ? 1.223 6.324 -9.758 1 98.88 103 GLY B CA 1
ATOM 2248 C C . GLY B 1 103 ? 0.231 6.152 -8.625 1 98.88 103 GLY B C 1
ATOM 2249 O O . GLY B 1 103 ? 0.47 5.371 -7.699 1 98.88 103 GLY B O 1
ATOM 2250 N N . TRP B 1 104 ? -0.89 6.848 -8.727 1 98.94 104 TRP B N 1
ATOM 2251 C CA . TRP B 1 104 ? -1.926 6.719 -7.707 1 98.94 104 TRP B CA 1
ATOM 2252 C C . TRP B 1 104 ? -2.578 5.344 -7.762 1 98.94 104 TRP B C 1
ATOM 2254 O O . TRP B 1 104 ? -2.977 4.797 -6.73 1 98.94 104 TRP B O 1
ATOM 2264 N N . GLY B 1 105 ? -2.744 4.77 -9 1 98.94 105 GLY B N 1
ATOM 2265 C CA . GLY B 1 105 ? -3.193 3.393 -9.102 1 98.94 105 GLY B CA 1
ATOM 2266 C C . GLY B 1 105 ? -2.264 2.408 -8.414 1 98.94 105 GLY B C 1
ATOM 2267 O O . GLY B 1 105 ? -2.719 1.486 -7.734 1 98.94 105 GLY B O 1
ATOM 2268 N N . CYS B 1 106 ? -0.959 2.611 -8.586 1 98.94 106 CYS B N 1
ATOM 2269 C CA . CYS B 1 106 ? 0.044 1.789 -7.918 1 98.94 106 CYS B CA 1
ATOM 2270 C C . CYS B 1 106 ? -0.036 1.948 -6.406 1 98.94 106 CYS B C 1
ATOM 2272 O O . CYS B 1 106 ? -0.009 0.959 -5.672 1 98.94 106 CYS B O 1
ATOM 2274 N N . TYR B 1 107 ? -0.192 3.184 -5.961 1 99 107 TYR B N 1
ATOM 2275 C CA . TYR B 1 107 ? -0.286 3.498 -4.539 1 99 107 TYR B CA 1
ATOM 2276 C C . TYR B 1 107 ? -1.499 2.824 -3.912 1 99 107 TYR B C 1
ATOM 2278 O O . TYR B 1 107 ? -1.379 2.141 -2.893 1 99 107 TYR B O 1
ATOM 2286 N N . ASP B 1 108 ? -2.643 2.965 -4.555 1 98.94 108 ASP B N 1
ATOM 2287 C CA . ASP B 1 108 ? -3.873 2.365 -4.047 1 98.94 108 ASP B CA 1
ATOM 2288 C C . ASP B 1 108 ? -3.768 0.842 -4.012 1 98.94 108 ASP B C 1
ATOM 2290 O O . ASP B 1 108 ? -4.258 0.202 -3.08 1 98.94 108 ASP B O 1
ATOM 2294 N N . LEU B 1 109 ? -3.172 0.305 -5.047 1 99 109 LEU B N 1
ATOM 2295 C CA . LEU B 1 109 ? -2.998 -1.144 -5.07 1 99 109 LEU B CA 1
ATOM 2296 C C . LEU B 1 109 ? -2.086 -1.6 -3.936 1 99 109 LEU B C 1
ATOM 2298 O O . LEU B 1 109 ? -2.293 -2.668 -3.357 1 99 109 LEU B O 1
ATOM 2302 N N . GLY B 1 110 ? -1.041 -0.807 -3.654 1 98.94 110 GLY B N 1
ATOM 2303 C CA . GLY B 1 110 ? -0.208 -1.091 -2.498 1 98.94 110 GLY B CA 1
ATOM 2304 C C . GLY B 1 110 ? -0.989 -1.148 -1.198 1 98.94 110 GLY B C 1
ATOM 2305 O O . GLY B 1 110 ? -0.809 -2.07 -0.399 1 98.94 110 GLY B O 1
ATOM 2306 N N . LEU B 1 111 ? -1.864 -0.168 -0.995 1 98.94 111 LEU B N 1
ATOM 2307 C CA . LEU B 1 111 ? -2.73 -0.174 0.179 1 98.94 111 LEU B CA 1
ATOM 2308 C C . LEU B 1 111 ? -3.543 -1.462 0.248 1 98.94 111 LEU B C 1
ATOM 2310 O O . LEU B 1 111 ? -3.604 -2.107 1.297 1 98.94 111 LEU B O 1
ATOM 2314 N N . HIS B 1 112 ? -4.09 -1.871 -0.897 1 98.88 112 HIS B N 1
ATOM 2315 C CA . HIS B 1 112 ? -4.898 -3.082 -1.012 1 98.88 112 HIS B CA 1
ATOM 2316 C C . HIS B 1 112 ? -4.074 -4.324 -0.689 1 98.88 112 HIS B C 1
ATOM 2318 O O . HIS B 1 112 ? -4.484 -5.152 0.124 1 98.88 112 HIS B O 1
ATOM 2324 N N . ASN B 1 113 ? -2.945 -4.398 -1.307 1 98.94 113 ASN B N 1
ATOM 2325 C CA . ASN B 1 113 ? -2.141 -5.613 -1.212 1 98.94 113 ASN B CA 1
ATOM 2326 C C . ASN B 1 113 ? -1.534 -5.773 0.179 1 98.94 113 ASN B C 1
ATOM 2328 O O . ASN B 1 113 ? -1.336 -6.898 0.646 1 98.94 113 ASN B O 1
ATOM 2332 N N . GLN B 1 114 ? -1.296 -4.656 0.86 1 98.94 114 GLN B N 1
ATOM 2333 C CA . GLN B 1 114 ? -0.807 -4.805 2.227 1 98.94 114 GLN B CA 1
ATOM 2334 C C . GLN B 1 114 ? -1.847 -5.488 3.111 1 98.94 114 GLN B C 1
ATOM 2336 O O . GLN B 1 114 ? -1.497 -6.273 3.996 1 98.94 114 GLN B O 1
ATOM 2341 N N . ASN B 1 115 ? -3.139 -5.195 2.91 1 98.94 115 ASN B N 1
ATOM 2342 C CA . ASN B 1 115 ? -4.18 -5.926 3.627 1 98.94 115 ASN B CA 1
ATOM 2343 C C . ASN B 1 115 ? -4.117 -7.422 3.334 1 98.94 115 ASN B C 1
ATOM 2345 O O . ASN B 1 115 ? -4.293 -8.242 4.238 1 98.94 115 ASN B O 1
ATOM 2349 N N . ILE B 1 116 ? -3.824 -7.785 2.074 1 99 116 ILE B N 1
ATOM 2350 C CA . ILE B 1 116 ? -3.695 -9.195 1.702 1 99 116 ILE B CA 1
ATOM 2351 C C . ILE B 1 116 ? -2.533 -9.82 2.467 1 99 116 ILE B C 1
ATOM 2353 O O . ILE B 1 116 ? -2.68 -10.891 3.061 1 99 116 ILE B O 1
ATOM 2357 N N . LEU B 1 117 ? -1.41 -9.18 2.459 1 99 117 LEU B N 1
ATOM 2358 C CA . LEU B 1 117 ? -0.203 -9.719 3.076 1 99 117 LEU B CA 1
ATOM 2359 C C . LEU B 1 117 ? -0.397 -9.898 4.578 1 99 117 LEU B C 1
ATOM 2361 O O . LEU B 1 117 ? -0.012 -10.93 5.137 1 99 117 LEU B O 1
ATOM 2365 N N . LEU B 1 118 ? -0.997 -8.922 5.207 1 98.94 118 LEU B N 1
ATOM 2366 C CA . LEU B 1 118 ? -1.224 -9 6.645 1 98.94 118 LEU B CA 1
ATOM 2367 C C . LEU B 1 118 ? -2.252 -10.078 6.977 1 98.94 118 LEU B C 1
ATOM 2369 O O . LEU B 1 118 ? -2.084 -10.828 7.941 1 98.94 118 LEU B O 1
ATOM 2373 N N . LYS B 1 119 ? -3.311 -10.156 6.199 1 98.94 119 LYS B N 1
ATOM 2374 C CA . LYS B 1 119 ? -4.32 -11.18 6.426 1 98.94 119 LYS B CA 1
ATOM 2375 C C . LYS B 1 119 ? -3.74 -12.578 6.211 1 98.94 119 LYS B C 1
ATOM 2377 O O . LYS B 1 119 ? -4.074 -13.516 6.941 1 98.94 119 LYS B O 1
ATOM 2382 N N . ALA B 1 120 ? -2.867 -12.734 5.188 1 98.94 120 ALA B N 1
ATOM 2383 C CA . ALA B 1 120 ? -2.186 -14.008 4.984 1 98.94 120 ALA B CA 1
ATOM 2384 C C . ALA B 1 120 ? -1.401 -14.414 6.227 1 98.94 120 ALA B C 1
ATOM 2386 O O . ALA B 1 120 ? -1.506 -15.555 6.688 1 98.94 120 ALA B O 1
ATOM 2387 N N . THR B 1 121 ? -0.679 -13.492 6.773 1 98.88 121 THR B N 1
ATOM 2388 C CA . THR B 1 121 ? 0.098 -13.75 7.98 1 98.88 121 THR B CA 1
ATOM 2389 C C . THR B 1 121 ? -0.812 -14.172 9.125 1 98.88 121 THR B C 1
ATOM 2391 O O . THR B 1 121 ? -0.513 -15.133 9.844 1 98.88 121 THR B O 1
ATOM 2394 N N . GLU B 1 122 ? -1.94 -13.469 9.273 1 98.75 122 GLU B N 1
ATOM 2395 C CA . GLU B 1 122 ? -2.889 -13.797 10.336 1 98.75 122 GLU B CA 1
ATOM 2396 C C . GLU B 1 122 ? -3.422 -15.219 10.18 1 98.75 122 GLU B C 1
ATOM 2398 O O . GLU B 1 122 ? -3.646 -15.914 11.172 1 98.75 122 GLU B O 1
ATOM 2403 N N . LEU B 1 123 ? -3.594 -15.672 8.953 1 98.62 123 LEU B N 1
ATOM 2404 C CA . LEU B 1 123 ? -4.188 -16.969 8.672 1 98.62 123 LEU B CA 1
ATOM 2405 C C . LEU B 1 123 ? -3.127 -18.062 8.688 1 98.62 123 LEU B C 1
ATOM 2407 O O . LEU B 1 123 ? -3.422 -19.234 8.391 1 98.62 123 LEU B O 1
ATOM 2411 N N . GLY B 1 124 ? -1.889 -17.688 8.984 1 98.44 124 GLY B N 1
ATOM 2412 C CA . GLY B 1 124 ? -0.804 -18.656 9.008 1 98.44 124 GLY B CA 1
ATOM 2413 C C . GLY B 1 124 ? -0.256 -18.969 7.629 1 98.44 124 GLY B C 1
ATOM 2414 O O . GLY B 1 124 ? 0.35 -20.016 7.422 1 98.44 124 GLY B O 1
ATOM 2415 N N . LEU B 1 125 ? -0.509 -18.125 6.668 1 98.88 125 LEU B N 1
ATOM 2416 C CA . LEU B 1 125 ? -0.018 -18.281 5.305 1 98.88 125 LEU B CA 1
ATOM 2417 C C . LEU B 1 125 ? 1.177 -17.375 5.047 1 98.88 125 LEU B C 1
ATOM 2419 O O . LEU B 1 125 ? 1.251 -16.266 5.594 1 98.88 125 LEU B O 1
ATOM 2423 N N . GLY B 1 126 ? 2.164 -17.844 4.242 1 98.81 126 GLY B N 1
ATOM 2424 C CA . GLY B 1 126 ? 3.242 -17.031 3.711 1 98.81 126 GLY B CA 1
ATOM 2425 C C . GLY B 1 126 ? 2.898 -16.375 2.385 1 98.81 126 GLY B C 1
ATOM 2426 O O . GLY B 1 126 ? 1.968 -16.797 1.7 1 98.81 126 GLY B O 1
ATOM 2427 N N . SER B 1 127 ? 3.605 -15.352 2.049 1 98.94 127 SER B N 1
ATOM 2428 C CA . SER B 1 127 ? 3.377 -14.633 0.803 1 98.94 127 SER B CA 1
ATOM 2429 C C . SER B 1 127 ? 4.684 -14.094 0.229 1 98.94 127 SER B C 1
ATOM 2431 O O . SER B 1 127 ? 5.672 -13.953 0.951 1 98.94 127 SER B O 1
ATOM 2433 N N . LEU B 1 128 ? 4.699 -13.867 -1.068 1 98.94 128 LEU B N 1
ATOM 2434 C CA . LEU B 1 128 ? 5.797 -13.234 -1.789 1 98.94 128 LEU B CA 1
ATOM 2435 C C . LEU B 1 128 ? 5.266 -12.305 -2.877 1 98.94 128 LEU B C 1
ATOM 2437 O O . LEU B 1 128 ? 4.492 -12.727 -3.736 1 98.94 128 LEU B O 1
ATOM 2441 N N . VAL B 1 129 ? 5.633 -11.031 -2.789 1 98.94 129 VAL B N 1
ATOM 2442 C CA . VAL B 1 129 ? 5.344 -10.102 -3.869 1 98.94 129 VAL B CA 1
ATOM 2443 C C . VAL B 1 129 ? 6.434 -10.188 -4.934 1 98.94 129 VAL B C 1
ATOM 2445 O O . VAL B 1 129 ? 7.617 -10 -4.637 1 98.94 129 VAL B O 1
ATOM 2448 N N . MET B 1 130 ? 6.051 -10.469 -6.156 1 98.94 130 MET B N 1
ATOM 2449 C CA . MET B 1 130 ? 6.988 -10.578 -7.273 1 98.94 130 MET B CA 1
ATOM 2450 C C . MET B 1 130 ? 6.715 -9.5 -8.312 1 98.94 130 MET B C 1
ATOM 2452 O O . MET B 1 130 ? 5.629 -9.453 -8.898 1 98.94 130 MET B O 1
ATOM 2456 N N . GLY B 1 131 ? 7.703 -8.688 -8.539 1 98.69 131 GLY B N 1
ATOM 2457 C CA . GLY B 1 131 ? 7.555 -7.582 -9.469 1 98.69 131 GLY B CA 1
ATOM 2458 C C . GLY B 1 131 ? 8.094 -7.895 -10.852 1 98.69 131 GLY B C 1
ATOM 2459 O O . GLY B 1 131 ? 7.711 -7.254 -11.836 1 98.69 131 GLY B O 1
ATOM 2460 N N . ILE B 1 132 ? 9.07 -8.805 -10.984 1 98.69 132 ILE B N 1
ATOM 2461 C CA . ILE B 1 132 ? 9.594 -9.18 -12.289 1 98.69 132 ILE B CA 1
ATOM 2462 C C . ILE B 1 132 ? 8.711 -10.266 -12.906 1 98.69 132 ILE B C 1
ATOM 2464 O O . ILE B 1 132 ? 8.664 -11.391 -12.414 1 98.69 132 ILE B O 1
ATOM 2468 N N . ARG B 1 133 ? 8.039 -9.891 -13.945 1 98.5 133 ARG B N 1
ATOM 2469 C CA . ARG B 1 133 ? 7.043 -10.711 -14.633 1 98.5 133 ARG B CA 1
ATOM 2470 C C . ARG B 1 133 ? 6.891 -10.289 -16.094 1 98.5 133 ARG B C 1
ATOM 2472 O O . ARG B 1 133 ? 7.27 -9.18 -16.453 1 98.5 133 ARG B O 1
ATOM 2479 N N . ASP B 1 134 ? 6.355 -11.188 -16.922 1 98.69 134 ASP B N 1
ATOM 2480 C CA . ASP B 1 134 ? 6.086 -10.898 -18.312 1 98.69 134 ASP B CA 1
ATOM 2481 C C . ASP B 1 134 ? 4.621 -10.523 -18.531 1 98.69 134 ASP B C 1
ATOM 2483 O O . ASP B 1 134 ? 3.77 -11.406 -18.703 1 98.69 134 ASP B O 1
ATOM 2487 N N . ILE B 1 135 ? 4.336 -9.234 -18.656 1 98.56 135 ILE B N 1
ATOM 2488 C CA . ILE B 1 135 ? 2.951 -8.773 -18.625 1 98.56 135 ILE B CA 1
ATOM 2489 C C . ILE B 1 135 ? 2.232 -9.227 -19.891 1 98.56 135 ILE B C 1
ATOM 2491 O O . ILE B 1 135 ? 1.038 -9.539 -19.859 1 98.56 135 ILE B O 1
ATOM 2495 N N . ASP B 1 136 ? 2.879 -9.234 -20.984 1 98.44 136 ASP B N 1
ATOM 2496 C CA . ASP B 1 136 ? 2.23 -9.648 -22.219 1 98.44 136 ASP B CA 1
ATOM 2497 C C . ASP B 1 136 ? 1.822 -11.117 -22.156 1 98.44 136 ASP B C 1
ATOM 2499 O O . ASP B 1 136 ? 0.709 -11.477 -22.547 1 98.44 136 ASP B O 1
ATOM 2503 N N . LYS B 1 137 ? 2.695 -11.953 -21.656 1 98.88 137 LYS B N 1
ATOM 2504 C CA . LYS B 1 137 ? 2.385 -13.375 -21.531 1 98.88 137 LYS B CA 1
ATOM 2505 C C . LYS B 1 137 ? 1.272 -13.609 -20.516 1 98.88 137 LYS B C 1
ATOM 2507 O O . LYS B 1 137 ? 0.42 -14.477 -20.703 1 98.88 137 LYS B O 1
ATOM 2512 N N . ILE B 1 138 ? 1.264 -12.812 -19.422 1 98.94 138 ILE B N 1
ATOM 2513 C CA . ILE B 1 138 ? 0.214 -12.938 -18.406 1 98.94 138 ILE B CA 1
ATOM 2514 C C . ILE B 1 138 ? -1.136 -12.578 -19.031 1 98.94 138 ILE B C 1
ATOM 2516 O O . ILE B 1 138 ? -2.111 -13.32 -18.875 1 98.94 138 ILE B O 1
ATOM 2520 N N . LYS B 1 139 ? -1.178 -11.453 -19.703 1 98.81 139 LYS B N 1
ATOM 2521 C CA . LYS B 1 139 ? -2.438 -11.016 -20.297 1 98.81 139 LYS B CA 1
ATOM 2522 C C . LYS B 1 139 ? -2.951 -12.031 -21.312 1 98.81 139 LYS B C 1
ATOM 2524 O O . LYS B 1 139 ? -4.148 -12.305 -21.375 1 98.81 139 LYS B O 1
ATOM 2529 N N . GLY B 1 140 ? -2.086 -12.539 -22.094 1 98.69 140 GLY B N 1
ATOM 2530 C CA . GLY B 1 140 ? -2.477 -13.547 -23.062 1 98.69 140 GLY B CA 1
ATOM 2531 C C . GLY B 1 140 ? -2.986 -14.828 -22.422 1 98.69 140 GLY B C 1
ATOM 2532 O O . GLY B 1 140 ? -4.039 -15.344 -22.797 1 98.69 140 GLY B O 1
ATOM 2533 N N . LEU B 1 141 ? -2.268 -15.352 -21.438 1 98.81 141 LEU B N 1
ATOM 2534 C CA . LEU B 1 141 ? -2.576 -16.625 -20.797 1 98.81 141 LEU B CA 1
ATOM 2535 C C . LEU B 1 141 ? -3.895 -16.547 -20.047 1 98.81 141 LEU B C 1
ATOM 2537 O O . LEU B 1 141 ? -4.672 -17.516 -20.047 1 98.81 141 LEU B O 1
ATOM 2541 N N . LEU B 1 142 ? -4.133 -15.359 -19.406 1 98.81 142 LEU B N 1
ATOM 2542 C CA . LEU B 1 142 ? -5.289 -15.25 -18.516 1 98.81 142 LEU B CA 1
ATOM 2543 C C . LEU B 1 142 ? -6.398 -14.438 -19.172 1 98.81 142 LEU B C 1
ATOM 2545 O O . LEU B 1 142 ? -7.441 -14.188 -18.562 1 98.81 142 LEU B O 1
ATOM 2549 N N . ASP B 1 143 ? -6.199 -13.938 -20.375 1 98.5 143 ASP B N 1
ATOM 2550 C CA . ASP B 1 143 ? -7.168 -13.125 -21.109 1 98.5 143 ASP B CA 1
ATOM 2551 C C . ASP B 1 143 ? -7.539 -11.867 -20.312 1 98.5 143 ASP B C 1
ATOM 2553 O O . ASP B 1 143 ? -8.719 -11.586 -20.109 1 98.5 143 ASP B O 1
ATOM 2557 N N . ILE B 1 144 ? -6.531 -11.219 -19.797 1 98.69 144 ILE B N 1
ATOM 2558 C CA . ILE B 1 144 ? -6.715 -9.953 -19.078 1 98.69 144 ILE B CA 1
ATOM 2559 C C . ILE B 1 144 ? -6.797 -8.805 -20.078 1 98.69 144 ILE B C 1
ATOM 2561 O O . ILE B 1 144 ? -6.039 -8.766 -21.047 1 98.69 144 ILE B O 1
ATOM 2565 N N . SER B 1 145 ? -7.707 -7.922 -19.828 1 97.31 145 SER B N 1
ATOM 2566 C CA . SER B 1 145 ? -7.883 -6.773 -20.719 1 97.31 145 SER B CA 1
ATOM 2567 C C . SER B 1 145 ? -6.57 -6.031 -20.922 1 97.31 145 SER B C 1
ATOM 2569 O O . SER B 1 145 ? -5.777 -5.879 -20 1 97.31 145 SER B O 1
ATOM 2571 N N . LYS B 1 146 ? -6.391 -5.492 -22.125 1 95.94 146 LYS B N 1
ATOM 2572 C CA . LYS B 1 146 ? -5.176 -4.75 -22.453 1 95.94 146 LYS B CA 1
ATOM 2573 C C . LYS B 1 146 ? -5.086 -3.451 -21.672 1 95.94 146 LYS B C 1
ATOM 2575 O O . LYS B 1 146 ? -3.99 -2.922 -21.453 1 95.94 146 LYS B O 1
ATOM 2580 N N . GLU B 1 147 ? -6.195 -3.014 -21.188 1 96.62 147 GLU B N 1
ATOM 2581 C CA . GLU B 1 147 ? -6.238 -1.727 -20.5 1 96.62 147 GLU B CA 1
ATOM 2582 C C . GLU B 1 147 ? -5.766 -1.856 -19.062 1 96.62 147 GLU B C 1
ATOM 2584 O O . GLU B 1 147 ? -5.293 -0.885 -18.469 1 96.62 147 GLU B O 1
ATOM 2589 N N . GLU B 1 148 ? -5.934 -3.031 -18.469 1 98.5 148 GLU B N 1
ATOM 2590 C CA . GLU B 1 148 ? -5.531 -3.236 -17.078 1 98.5 148 GLU B CA 1
ATOM 2591 C C . GLU B 1 148 ? -4.016 -3.154 -16.922 1 98.5 148 GLU B C 1
ATOM 2593 O O . GLU B 1 148 ? -3.273 -3.676 -17.766 1 98.5 148 GLU B O 1
ATOM 2598 N N . ILE B 1 149 ? -3.574 -2.459 -15.945 1 98.88 149 ILE B N 1
ATOM 2599 C CA . ILE B 1 149 ? -2.145 -2.41 -15.664 1 98.88 149 ILE B CA 1
ATOM 2600 C C . ILE B 1 149 ? -1.787 -3.461 -14.617 1 98.88 149 ILE B C 1
ATOM 2602 O O . ILE B 1 149 ? -2.256 -3.393 -13.477 1 98.88 149 ILE B O 1
ATOM 2606 N N . ILE B 1 150 ? -1.035 -4.449 -15.039 1 98.94 150 ILE B N 1
ATOM 2607 C CA . ILE B 1 150 ? -0.566 -5.5 -14.141 1 98.94 150 ILE B CA 1
ATOM 2608 C C . ILE B 1 150 ? 0.633 -4.996 -13.336 1 98.94 150 ILE B C 1
ATOM 2610 O O . ILE B 1 150 ? 1.59 -4.465 -13.906 1 98.94 150 ILE B O 1
ATOM 2614 N N . VAL B 1 151 ? 0.582 -5.152 -12.023 1 98.88 151 VAL B N 1
ATOM 2615 C CA . VAL B 1 151 ? 1.672 -4.68 -11.18 1 98.88 151 VAL B CA 1
ATOM 2616 C C . VAL B 1 151 ? 2.477 -5.867 -10.664 1 98.88 151 VAL B C 1
ATOM 2618 O O . VAL B 1 151 ? 3.566 -6.156 -11.164 1 98.88 151 VAL B O 1
ATOM 2621 N N . SER B 1 152 ? 1.892 -6.695 -9.852 1 98.88 152 SER B N 1
ATOM 2622 C CA . SER B 1 152 ? 2.658 -7.738 -9.18 1 98.88 152 SER B CA 1
ATOM 2623 C C . SER B 1 152 ? 1.964 -9.094 -9.281 1 98.88 152 SER B C 1
ATOM 2625 O O . SER B 1 152 ? 0.793 -9.164 -9.664 1 98.88 152 SER B O 1
ATOM 2627 N N . VAL B 1 153 ? 2.701 -10.125 -9.086 1 99 153 VAL B N 1
ATOM 2628 C CA . VAL B 1 153 ? 2.193 -11.461 -8.773 1 99 153 VAL B CA 1
ATOM 2629 C C . VAL B 1 153 ? 2.512 -11.812 -7.324 1 99 153 VAL B C 1
ATOM 2631 O O . VAL B 1 153 ? 3.652 -11.664 -6.879 1 99 153 VAL B O 1
ATOM 2634 N N . ILE B 1 154 ? 1.494 -12.18 -6.578 1 99 154 ILE B N 1
ATOM 2635 C CA . ILE B 1 154 ? 1.696 -12.562 -5.188 1 99 154 ILE B CA 1
ATOM 2636 C C . ILE B 1 154 ? 1.523 -14.07 -5.043 1 99 154 ILE B C 1
ATOM 2638 O O . ILE B 1 154 ? 0.487 -14.625 -5.418 1 99 154 ILE B O 1
ATOM 2642 N N . ALA B 1 155 ? 2.561 -14.766 -4.512 1 99 155 ALA B N 1
ATOM 2643 C CA . ALA B 1 155 ? 2.451 -16.172 -4.152 1 99 155 ALA B CA 1
ATOM 2644 C C . ALA B 1 155 ? 1.902 -16.344 -2.738 1 99 155 ALA B C 1
ATOM 2646 O O . ALA B 1 155 ? 2.264 -15.586 -1.833 1 99 155 ALA B O 1
ATOM 2647 N N . ILE B 1 156 ? 1.01 -17.266 -2.559 1 98.94 156 ILE B N 1
ATOM 2648 C CA . ILE B 1 156 ? 0.413 -17.562 -1.264 1 98.94 156 ILE B CA 1
ATOM 2649 C C . ILE B 1 156 ? 0.535 -19.062 -0.981 1 98.94 156 ILE B C 1
ATOM 2651 O O . ILE B 1 156 ? 0.26 -19.891 -1.854 1 98.94 156 ILE B O 1
ATOM 2655 N N . GLY B 1 157 ? 0.907 -19.406 0.236 1 98.94 157 GLY B N 1
ATOM 2656 C CA . GLY B 1 157 ? 0.984 -20.797 0.687 1 98.94 157 GLY B CA 1
ATOM 2657 C C . GLY B 1 157 ? 1.519 -20.938 2.1 1 98.94 157 GLY B C 1
ATOM 2658 O O . GLY B 1 157 ? 1.881 -19.938 2.732 1 98.94 157 GLY B O 1
ATOM 2659 N N . ILE B 1 158 ? 1.556 -22.156 2.564 1 98.88 158 ILE B N 1
ATOM 2660 C CA . ILE B 1 158 ? 2.135 -22.406 3.877 1 98.88 158 ILE B CA 1
ATOM 2661 C C . ILE B 1 158 ? 3.658 -22.406 3.779 1 98.88 158 ILE B C 1
ATOM 2663 O O . ILE B 1 158 ? 4.234 -23.125 2.961 1 98.88 158 ILE B O 1
ATOM 2667 N N . SER B 1 159 ? 4.254 -21.594 4.594 1 98.88 159 SER B N 1
ATOM 2668 C CA . SER B 1 159 ? 5.703 -21.438 4.555 1 98.88 159 SER B CA 1
ATOM 2669 C C . SER B 1 159 ? 6.41 -22.734 4.938 1 98.88 159 SER B C 1
ATOM 2671 O O . SER B 1 159 ? 5.992 -23.422 5.875 1 98.88 159 SER B O 1
ATOM 2673 N N . ASP B 1 160 ? 7.48 -23.094 4.238 1 98.81 160 ASP B N 1
ATOM 2674 C CA . ASP B 1 160 ? 8.344 -24.219 4.566 1 98.81 160 ASP B CA 1
ATOM 2675 C C . ASP B 1 160 ? 9.719 -23.75 5.027 1 98.81 160 ASP B C 1
ATOM 2677 O O . ASP B 1 160 ? 10.703 -24.484 4.926 1 98.81 160 ASP B O 1
ATOM 2681 N N . ILE B 1 161 ? 9.844 -22.469 5.285 1 98.56 161 ILE B N 1
ATOM 2682 C CA . ILE B 1 161 ? 11.07 -21.844 5.766 1 98.56 161 ILE B CA 1
ATOM 2683 C C . ILE B 1 161 ? 10.734 -20.75 6.773 1 98.56 161 ILE B C 1
ATOM 2685 O O . ILE B 1 161 ? 9.578 -20.328 6.887 1 98.56 161 ILE B O 1
ATOM 2689 N N . GLU B 1 162 ? 11.617 -20.359 7.52 1 98.12 162 GLU B N 1
ATOM 2690 C CA . GLU B 1 162 ? 11.477 -19.25 8.461 1 98.12 162 GLU B CA 1
ATOM 2691 C C . GLU B 1 162 ? 12.602 -18.234 8.281 1 98.12 162 GLU B C 1
ATOM 2693 O O . GLU B 1 162 ? 13.562 -18.219 9.047 1 98.12 162 GLU B O 1
ATOM 2698 N N . PRO B 1 163 ? 12.469 -17.422 7.277 1 98.12 163 PRO B N 1
ATOM 2699 C CA . PRO B 1 163 ? 13.531 -16.438 7.059 1 98.12 163 PRO B CA 1
ATOM 2700 C C . PRO B 1 163 ? 13.664 -15.445 8.211 1 98.12 163 PRO B C 1
ATOM 2702 O O . PRO B 1 163 ? 12.672 -15.117 8.867 1 98.12 163 PRO B O 1
ATOM 2705 N N . GLU B 1 164 ? 14.82 -14.922 8.375 1 97.5 164 GLU B N 1
ATOM 2706 C CA . GLU B 1 164 ? 15.07 -13.875 9.359 1 97.5 164 GLU B CA 1
ATOM 2707 C C . GLU B 1 164 ? 14.508 -12.539 8.891 1 97.5 164 GLU B C 1
ATOM 2709 O O . GLU B 1 164 ? 14.375 -12.305 7.691 1 97.5 164 GLU B O 1
ATOM 2714 N N . ARG B 1 165 ? 14.164 -11.742 9.852 1 96.81 165 ARG B N 1
ATOM 2715 C CA . ARG B 1 165 ? 13.789 -10.367 9.531 1 96.81 165 ARG B CA 1
ATOM 2716 C C . ARG B 1 165 ? 14.953 -9.617 8.891 1 96.81 165 ARG B C 1
ATOM 2718 O O . ARG B 1 165 ? 16.047 -9.547 9.461 1 96.81 165 ARG B O 1
ATOM 2725 N N . PRO B 1 166 ? 14.758 -9.086 7.723 1 97.44 166 PRO B N 1
ATOM 2726 C CA . PRO B 1 166 ? 15.844 -8.281 7.16 1 97.44 166 PRO B CA 1
ATOM 2727 C C . PRO B 1 166 ? 16.109 -7.008 7.957 1 97.44 166 PRO B C 1
ATOM 2729 O O . PRO B 1 166 ? 15.234 -6.551 8.703 1 97.44 166 PRO B O 1
ATOM 2732 N N . LYS B 1 167 ? 17.25 -6.469 7.82 1 97.5 167 LYS B N 1
ATOM 2733 C CA . LYS B 1 167 ? 17.531 -5.184 8.453 1 97.5 167 LYS B CA 1
ATOM 2734 C C . LYS B 1 167 ? 16.594 -4.098 7.93 1 97.5 167 LYS B C 1
ATOM 2736 O O . LYS B 1 167 ? 16.297 -4.051 6.734 1 97.5 167 LYS B O 1
ATOM 2741 N N . ARG B 1 168 ? 16.109 -3.312 8.844 1 97.69 168 ARG B N 1
ATOM 2742 C CA . ARG B 1 168 ? 15.227 -2.191 8.516 1 97.69 168 ARG B CA 1
ATOM 2743 C C . ARG B 1 168 ? 15.844 -0.87 8.969 1 97.69 168 ARG B C 1
ATOM 2745 O O . ARG B 1 168 ? 16.531 -0.813 9.992 1 97.69 168 ARG B O 1
ATOM 2752 N N . LYS B 1 169 ? 15.609 0.154 8.125 1 98.38 169 LYS B N 1
ATOM 2753 C CA . LYS B 1 169 ? 15.875 1.504 8.617 1 98.38 169 LYS B CA 1
ATOM 2754 C C . LYS B 1 169 ? 15.062 1.797 9.875 1 98.38 169 LYS B C 1
ATOM 2756 O O . LYS B 1 169 ? 13.977 1.239 10.07 1 98.38 169 LYS B O 1
ATOM 2761 N N . THR B 1 170 ? 15.633 2.654 10.734 1 98.31 170 THR B N 1
ATOM 2762 C CA . THR B 1 170 ? 14.922 3.051 11.945 1 98.31 170 THR B CA 1
ATOM 2763 C C . THR B 1 170 ? 13.914 4.16 11.641 1 98.31 170 THR B C 1
ATOM 2765 O O . THR B 1 170 ? 13.945 4.754 10.562 1 98.31 170 THR B O 1
ATOM 2768 N N . VAL B 1 171 ? 13.039 4.406 12.586 1 98.5 171 VAL B N 1
ATOM 2769 C CA . VAL B 1 171 ? 12.109 5.527 12.484 1 98.5 171 VAL B CA 1
ATOM 2770 C C . VAL B 1 171 ? 12.891 6.824 12.273 1 98.5 171 VAL B C 1
ATOM 2772 O O . VAL B 1 171 ? 12.523 7.645 11.43 1 98.5 171 VAL B O 1
ATOM 2775 N N . GLU B 1 172 ? 14 7.016 12.945 1 98 172 GLU B N 1
ATOM 2776 C CA . GLU B 1 172 ? 14.82 8.219 12.859 1 98 172 GLU B CA 1
ATOM 2777 C C . GLU B 1 172 ? 15.453 8.352 11.477 1 98 172 GLU B C 1
ATOM 2779 O O . GLU B 1 172 ? 15.641 9.469 10.977 1 98 172 GLU B O 1
ATOM 2784 N N . ASP B 1 173 ? 15.766 7.215 10.867 1 98.38 173 ASP B N 1
ATOM 2785 C CA . ASP B 1 173 ? 16.406 7.219 9.555 1 98.38 173 ASP B CA 1
ATOM 2786 C C . ASP B 1 173 ? 15.477 7.812 8.492 1 98.38 173 ASP B C 1
ATOM 2788 O O . ASP B 1 173 ? 15.938 8.422 7.527 1 98.38 173 ASP B O 1
ATOM 2792 N N . ILE B 1 174 ? 14.117 7.637 8.734 1 98.75 174 ILE B N 1
ATOM 2793 C CA . ILE B 1 174 ? 13.266 7.906 7.578 1 98.75 174 ILE B CA 1
ATOM 2794 C C . ILE B 1 174 ? 12.273 9.016 7.918 1 98.75 174 ILE B C 1
ATOM 2796 O O . ILE B 1 174 ? 11.352 9.289 7.148 1 98.75 174 ILE B O 1
ATOM 2800 N N . THR B 1 175 ? 12.43 9.633 9.148 1 98.81 175 THR B N 1
ATOM 2801 C CA . THR B 1 175 ? 11.438 10.602 9.586 1 98.81 175 THR B CA 1
ATOM 2802 C C . THR B 1 175 ? 12.109 11.914 9.992 1 98.81 175 THR B C 1
ATOM 2804 O O . THR B 1 175 ? 13.156 11.906 10.641 1 98.81 175 THR B O 1
ATOM 2807 N N . ARG B 1 176 ? 11.508 13 9.562 1 98.62 176 ARG B N 1
ATOM 2808 C CA . ARG B 1 176 ? 11.836 14.328 10.062 1 98.62 176 ARG B CA 1
ATOM 2809 C C . ARG B 1 176 ? 10.625 14.984 10.719 1 98.62 176 ARG B C 1
ATOM 2811 O O . ARG B 1 176 ? 9.531 15 10.148 1 98.62 176 ARG B O 1
ATOM 2818 N N . PHE B 1 177 ? 10.852 15.508 11.914 1 98.25 177 PHE B N 1
ATOM 2819 C CA . PHE B 1 177 ? 9.789 16.188 12.656 1 98.25 177 PHE B CA 1
ATOM 2820 C C . PHE B 1 177 ? 9.953 17.703 12.578 1 98.25 177 PHE B C 1
ATOM 2822 O O . PHE B 1 177 ? 11.07 18.203 12.617 1 98.25 177 PHE B O 1
ATOM 2829 N N . TYR B 1 178 ? 8.875 18.312 12.5 1 98.12 178 TYR B N 1
ATOM 2830 C CA . TYR B 1 178 ? 8.836 19.766 12.453 1 98.12 178 TYR B CA 1
ATOM 2831 C C . TYR B 1 178 ? 7.945 20.328 13.555 1 98.12 178 TYR B C 1
ATOM 2833 O O . TYR B 1 178 ? 6.805 19.891 13.727 1 98.12 178 TYR B O 1
#

pLDDT: mean 98.47, std 0.87, range [90.81, 99.0]

Radius of gyration: 19.48 Å; Cα contacts (8 Å, |Δi|>4): 767; chains: 2; bounding box: 43×57×44 Å

Organism: NCBI:txid445974

Foldseek 3Di:
DDLVCLVQQADAFQAFDLDADDPVLVVVLQVLLLPFAAAVSQSFKDKDKDQDPVLVVVCLVQKADPSSCNSQVNQRMKIWIWGQAQRGQHDPVSHGVDDCGCVSVVVSSVRSVVSSSSSLSVVQKHKHWAAGTHVVRVCVSRVPDPRIGTGTMMGIHHHPDRDDDDDDDDPVRVDDDD/DDLVCLVQQADAFQAFDLDDDDPVLVVVLQVLLLPFAAAVSQSFKDKDKDQDPVLVVVCLVQKADPSSCNSQVNQRMKIWIWGQAQRGQHDPVSHGVDDCGCVSVVVSSVRSVVSSSSSLSVVQKHKHWAAGTHVVRVCVSRVPDPRIGTGTMMGIHHHPDRDDDDDDDDPVRVDDDD

InterPro domains:
  IPR000415 Nitroreductase-like [G3DSA:3.40.109.10] (5-177)
  IPR000415 Nitroreductase-like [SSF55469] (1-177)
  IPR029479 Nitroreductase [PF00881] (7-69)